Protein AF-A0A9E3BV46-F1 (afdb_monomer)

Mean predicted aligned error: 6.77 Å

Nearest PDB structures (foldseek):
  3mvu-assembly1_A  TM=4.919E-01  e=4.930E-02  Ruegeria sp. TM1040
  8fhc-assembly1_A  TM=5.794E-01  e=1.449E-01  gamma proteobacterium HdN1
  3bjd-assembly2_C-2  TM=6.317E-01  e=3.720E-01  Pseudomonas aeruginosa PAO1
  2a6b-assembly1_A-2  TM=5.067E-01  e=1.813E-01  Str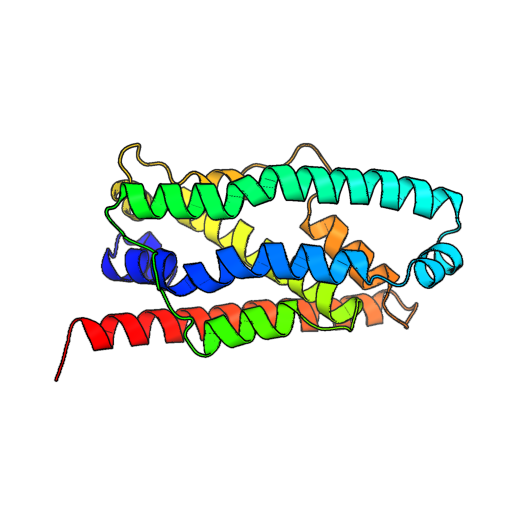eptococcus pneumoniae R6
  3rm5-assembly1_B  TM=4.151E-01  e=1.251E+00  Saccharomyces cerevisiae

pLDDT: mean 83.79, std 15.46, range [44.5, 98.44]

Solvent-accessible surface area (backbone atoms only — not comparable to full-atom values): 11212 Å² total; per-residue (Å²): 85,70,71,43,22,35,67,39,35,62,69,37,42,49,23,52,56,52,44,44,40,46,37,55,65,45,47,61,59,28,50,62,58,49,65,76,65,58,71,60,66,64,48,29,74,75,63,34,60,74,52,38,52,48,51,46,50,54,44,48,46,46,50,46,48,42,48,65,52,42,66,38,42,46,48,30,45,49,49,51,32,45,64,61,73,49,82,69,78,90,58,75,56,48,74,40,36,43,51,53,48,58,50,53,61,46,87,48,62,37,60,31,23,23,42,51,26,18,48,44,53,51,46,31,55,52,14,49,52,40,78,68,20,66,48,34,24,69,62,29,90,83,53,56,53,62,42,29,50,67,45,50,53,85,69,96,65,86,49,68,47,59,52,23,49,51,50,18,57,68,59,38,90,65,81,55,66,66,61,45,51,55,53,47,53,51,47,20,50,50,39,46,50,43,53,53,49,19,41,53,48,31,47,52,52,54,50,52,71,76,55,70,129

Secondary structure (DSSP, 8-state):
-HHHHHTT-HHHHHHHHHHTHHHHHHHHHHHHHHHTT--HHHHHHHH-HHHHHHHHHHHHHHHHHHHHHHHHHHHHHHHHHHHTT---TTPPPPHHHHHHHHHHT-S-HHHHHHHHHHHHHHHHHHHHHHTT-HHHHTTSTTS--HHHHHHHS--SSS-HHHHHHHHHHHH-S---HHHHHHHHHHHHHHHHHHHHHHHHHHHHHHHHHHS--

Foldseek 3Di:
DLVCLLQLNPLLLCLVLQQLLVLLVLLLVLCVVQVVVDDLVLLCVQPNDVVSCVLCVVVVVVVVVVVVVSVVQSVLSVVQQVQLPDDNPPRDHDPLSVVLSVQSNDNQQLLNLLSQLLVLVCLLVSLLSNLPRQSNLVSGPVSDRVSSVSSPDDDPDQDSNNSSLVSSQSRDPDPPPVVSVVVSVVSSVVSNVSVVVSSVRSSVVSVCVVDPD

Structure (mmCIF, N/CA/C/O backbone):
data_AF-A0A9E3BV46-F1
#
_entry.id   AF-A0A9E3BV46-F1
#
loop_
_atom_site.group_PDB
_atom_site.id
_atom_site.type_symbol
_atom_site.label_atom_id
_atom_site.label_alt_id
_atom_site.label_comp_id
_atom_site.label_asym_id
_atom_site.label_entity_id
_atom_site.label_seq_id
_atom_site.pdbx_PDB_ins_code
_atom_site.Cartn_x
_atom_site.Cartn_y
_atom_site.Cartn_z
_atom_site.occupancy
_atom_site.B_iso_or_equiv
_atom_site.auth_seq_id
_atom_site.auth_comp_id
_atom_site.auth_asym_id
_atom_site.auth_atom_id
_atom_site.pdbx_PDB_model_num
ATOM 1 N N . LEU A 1 1 ? -2.868 -9.342 11.797 1.00 94.50 1 LEU A N 1
ATOM 2 C CA . LEU A 1 1 ? -3.339 -7.943 11.761 1.00 94.50 1 LEU A CA 1
ATOM 3 C C . LEU A 1 1 ? -4.666 -7.822 11.017 1.00 94.50 1 LEU A C 1
ATOM 5 O O . LEU A 1 1 ? -5.682 -7.730 11.685 1.00 94.50 1 LEU A O 1
ATOM 9 N N . ILE A 1 2 ? -4.685 -7.944 9.684 1.00 96.69 2 ILE A N 1
ATOM 10 C CA . ILE A 1 2 ? -5.880 -7.695 8.848 1.00 96.69 2 ILE A CA 1
ATOM 11 C C . ILE A 1 2 ? -7.121 -8.490 9.282 1.00 96.69 2 ILE A C 1
ATOM 13 O O . ILE A 1 2 ? -8.196 -7.925 9.429 1.00 96.69 2 ILE A O 1
ATOM 17 N N . ARG A 1 3 ? -6.981 -9.786 9.594 1.00 97.00 3 ARG A N 1
ATOM 18 C CA . ARG A 1 3 ? -8.105 -10.597 10.107 1.00 97.00 3 ARG A CA 1
ATOM 19 C C . ARG A 1 3 ? -8.681 -10.094 11.436 1.00 97.00 3 ARG A C 1
ATOM 21 O O . ARG A 1 3 ? -9.875 -10.234 11.648 1.00 97.00 3 ARG A O 1
ATOM 28 N N . ALA A 1 4 ? -7.850 -9.531 12.312 1.00 96.88 4 ALA A N 1
ATOM 29 C CA . ALA A 1 4 ? -8.316 -8.940 13.566 1.00 96.88 4 ALA A CA 1
ATOM 30 C C . ALA A 1 4 ? -9.030 -7.605 13.302 1.00 96.88 4 ALA A C 1
ATOM 32 O O . ALA A 1 4 ? -10.097 -7.378 13.856 1.00 96.88 4 ALA A O 1
ATOM 33 N N . CYS A 1 5 ? -8.522 -6.792 12.364 1.00 98.12 5 CYS A N 1
ATOM 34 C CA . CYS A 1 5 ? -9.217 -5.582 11.909 1.00 98.12 5 CYS A CA 1
ATOM 35 C C . CYS A 1 5 ? -10.616 -5.925 11.376 1.00 98.12 5 CYS A C 1
ATOM 37 O O . CYS A 1 5 ? -11.597 -5.325 11.794 1.00 98.12 5 CYS A O 1
ATOM 39 N N . ALA A 1 6 ? -10.723 -6.956 10.529 1.00 98.06 6 ALA A N 1
ATOM 4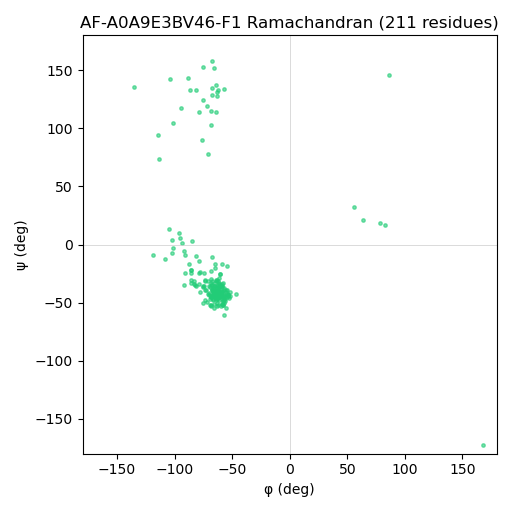0 C CA . ALA A 1 6 ? -11.999 -7.433 9.990 1.00 98.06 6 ALA A CA 1
ATOM 41 C C . ALA A 1 6 ? -12.987 -7.916 11.068 1.00 98.06 6 ALA A C 1
ATOM 43 O O . ALA A 1 6 ? -14.194 -7.891 10.845 1.00 98.06 6 ALA A O 1
ATOM 44 N N . ALA A 1 7 ? -12.487 -8.351 12.227 1.00 98.19 7 ALA A N 1
ATOM 45 C CA . ALA A 1 7 ? -13.301 -8.742 13.373 1.00 98.19 7 ALA A CA 1
ATOM 46 C C . ALA A 1 7 ? -13.702 -7.553 14.272 1.00 98.19 7 ALA A C 1
ATOM 48 O O . ALA A 1 7 ? -14.336 -7.777 15.299 1.00 98.19 7 ALA A O 1
ATOM 49 N N . GLY A 1 8 ? -13.340 -6.317 13.907 1.00 97.56 8 GLY A N 1
ATOM 50 C CA . GLY A 1 8 ? -13.626 -5.111 14.688 1.00 97.56 8 GLY A CA 1
ATOM 51 C C . GLY A 1 8 ? -12.701 -4.902 15.889 1.00 97.56 8 GLY A C 1
ATOM 52 O O . GLY A 1 8 ? -13.054 -4.167 16.800 1.00 97.56 8 GLY A O 1
ATOM 53 N N . ASP A 1 9 ? -11.532 -5.553 15.927 1.00 97.25 9 ASP A N 1
ATOM 54 C CA . ASP A 1 9 ? -10.543 -5.336 16.990 1.00 97.25 9 ASP A CA 1
ATOM 55 C C . ASP A 1 9 ? -9.947 -3.920 16.869 1.00 97.25 9 ASP A C 1
ATOM 57 O O . ASP A 1 9 ? -9.087 -3.673 16.018 1.00 97.25 9 ASP A O 1
ATOM 61 N N . GLU A 1 10 ? -10.400 -3.003 17.730 1.00 95.38 10 GLU A N 1
ATOM 62 C CA . GLU A 1 10 ? -9.961 -1.600 17.779 1.00 95.38 10 GLU A CA 1
ATOM 63 C C . GLU A 1 10 ? -8.436 -1.470 17.860 1.00 95.38 10 GLU A C 1
ATOM 65 O O . GLU A 1 10 ? -7.831 -0.664 17.152 1.00 95.38 10 GLU A O 1
ATOM 70 N N . LEU A 1 11 ? -7.779 -2.319 18.658 1.00 94.56 11 LEU A N 1
ATOM 71 C CA . LEU A 1 11 ? -6.327 -2.301 18.789 1.00 94.56 11 LEU A CA 1
ATOM 72 C C . LEU A 1 11 ? -5.656 -2.656 17.461 1.00 94.56 11 LEU A C 1
ATOM 74 O O . LEU A 1 11 ? -4.662 -2.041 17.073 1.00 94.56 11 LEU A O 1
ATOM 78 N N . ALA A 1 12 ? -6.177 -3.660 16.760 1.00 96.69 12 ALA A N 1
ATOM 79 C CA . ALA A 1 12 ? -5.664 -4.041 15.453 1.00 96.69 12 ALA A CA 1
ATOM 80 C C . ALA A 1 12 ? -5.897 -2.940 14.407 1.00 96.69 12 ALA A C 1
ATOM 82 O O . ALA A 1 12 ? -5.004 -2.688 13.599 1.00 96.69 12 ALA A O 1
ATOM 83 N N . ILE A 1 13 ? -7.047 -2.263 14.440 1.00 97.62 13 ILE A N 1
ATOM 84 C CA . ILE A 1 13 ? -7.364 -1.142 13.542 1.00 97.62 13 ILE A CA 1
ATOM 85 C C . ILE A 1 13 ? -6.410 0.027 13.801 1.00 97.62 13 ILE A C 1
ATOM 87 O O . ILE A 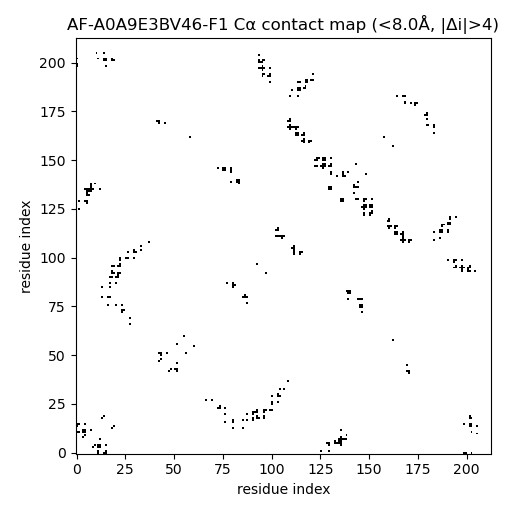1 13 ? -5.813 0.560 12.864 1.00 97.62 13 ILE A O 1
ATOM 91 N N . HIS A 1 14 ? -6.175 0.364 15.069 1.00 95.75 14 HIS A N 1
ATOM 92 C CA . HIS A 1 14 ? -5.199 1.377 15.460 1.00 95.75 14 HIS A CA 1
ATOM 93 C C . HIS A 1 14 ? -3.792 0.995 15.007 1.00 95.75 14 HIS A C 1
ATOM 95 O O . HIS A 1 14 ? -3.059 1.836 14.490 1.00 95.75 14 HIS A O 1
ATOM 101 N N . ALA A 1 15 ? -3.417 -0.277 15.158 1.00 95.81 15 ALA A N 1
ATOM 102 C CA . ALA A 1 15 ? -2.125 -0.771 14.709 1.00 95.81 15 ALA A CA 1
ATOM 103 C C . ALA A 1 15 ? -1.987 -0.624 13.191 1.00 95.81 15 ALA A C 1
ATOM 105 O O . ALA A 1 15 ? -0.974 -0.106 12.737 1.00 95.81 15 ALA A O 1
ATOM 106 N N . LEU A 1 16 ? -3.004 -1.004 12.415 1.00 97.50 16 LEU A N 1
ATOM 107 C CA . LEU A 1 16 ? -3.014 -0.828 10.965 1.00 97.50 16 LEU A CA 1
ATOM 108 C C . LEU A 1 16 ? -2.826 0.647 10.587 1.00 97.50 16 LEU A C 1
ATOM 110 O O . LEU A 1 16 ? -1.828 0.981 9.953 1.00 97.50 16 LEU A O 1
ATOM 114 N N . LEU A 1 17 ? -3.741 1.520 11.018 1.00 97.00 17 LEU A N 1
ATOM 115 C CA . LEU A 1 17 ? -3.775 2.916 10.578 1.00 97.00 17 LEU A CA 1
ATOM 116 C C . LEU A 1 17 ? -2.569 3.716 11.070 1.00 97.00 17 LEU A C 1
ATOM 118 O O . LEU A 1 17 ? -1.967 4.457 10.295 1.00 97.00 17 LEU A O 1
ATOM 122 N N . ARG A 1 18 ? -2.177 3.543 12.336 1.00 95.75 18 ARG A N 1
ATOM 123 C CA . ARG A 1 18 ? -1.023 4.244 12.905 1.00 95.75 18 ARG A CA 1
ATOM 124 C C . ARG A 1 18 ? 0.286 3.638 12.419 1.00 95.75 18 ARG A C 1
ATOM 126 O O . ARG A 1 18 ? 1.154 4.358 11.951 1.00 95.75 18 ARG A O 1
ATOM 133 N N . GLY A 1 19 ? 0.441 2.322 12.516 1.00 95.62 19 GLY A N 1
ATOM 134 C CA . GLY A 1 19 ? 1.720 1.659 12.272 1.00 95.62 19 GLY A CA 1
ATOM 135 C C . GLY A 1 19 ? 2.190 1.720 10.822 1.00 95.62 19 GLY A C 1
ATOM 136 O O . GLY A 1 19 ? 3.395 1.778 10.593 1.00 95.62 19 GLY A O 1
ATOM 137 N N . PHE A 1 20 ? 1.269 1.744 9.855 1.00 96.81 20 PHE A N 1
ATOM 138 C CA . PHE A 1 20 ? 1.612 1.874 8.434 1.00 96.81 20 PHE A CA 1
ATOM 139 C C . PHE A 1 20 ? 1.640 3.318 7.928 1.00 96.81 20 PHE A C 1
ATOM 141 O O . PHE A 1 20 ? 2.089 3.539 6.805 1.00 96.81 20 PHE A O 1
ATOM 148 N N . TRP A 1 21 ? 1.249 4.305 8.742 1.00 95.50 21 TRP A N 1
ATOM 149 C CA . TRP A 1 21 ? 1.269 5.712 8.337 1.00 95.50 21 TRP A CA 1
ATOM 150 C C . TRP A 1 21 ? 2.616 6.185 7.762 1.00 95.50 21 TRP A C 1
ATOM 152 O O . TRP A 1 21 ? 2.606 6.809 6.700 1.00 95.50 21 TRP A O 1
ATOM 162 N N . PRO A 1 22 ? 3.781 5.845 8.356 1.00 94.94 22 PRO A N 1
ATOM 163 C CA . PRO A 1 22 ? 5.068 6.251 7.791 1.00 94.94 22 PRO A CA 1
ATOM 164 C C . PRO A 1 22 ? 5.308 5.705 6.381 1.00 94.94 22 PRO A C 1
ATOM 166 O O . PRO A 1 22 ? 5.906 6.391 5.555 1.00 94.94 22 PRO A O 1
ATOM 169 N N . PHE A 1 23 ? 4.830 4.488 6.093 1.00 95.12 23 PHE A N 1
ATOM 170 C CA . PHE A 1 23 ? 4.913 3.919 4.751 1.00 95.12 23 PHE A CA 1
ATOM 171 C C . PHE A 1 23 ? 4.012 4.681 3.785 1.00 95.12 23 PHE A C 1
ATOM 173 O O . PHE A 1 23 ? 4.515 5.175 2.785 1.00 95.12 23 PHE A O 1
ATOM 180 N N . VAL A 1 24 ? 2.730 4.853 4.119 1.00 91.62 24 VAL A N 1
ATOM 181 C CA . VAL A 1 24 ? 1.760 5.566 3.267 1.00 91.62 24 VAL A CA 1
ATOM 182 C C . VAL A 1 24 ? 2.266 6.970 2.912 1.00 91.62 24 VAL A C 1
ATOM 184 O O . VAL A 1 24 ? 2.276 7.348 1.749 1.00 91.62 24 VAL A O 1
ATOM 187 N N . GLN A 1 25 ? 2.798 7.712 3.887 1.00 89.00 25 GLN A N 1
ATOM 188 C CA . GLN A 1 25 ? 3.336 9.058 3.660 1.00 89.00 25 GLN A CA 1
ATOM 189 C C . GLN A 1 25 ? 4.691 9.080 2.918 1.00 89.00 25 GLN A C 1
ATOM 191 O O . GLN A 1 25 ? 5.075 10.077 2.296 1.00 89.00 25 GLN A O 1
ATOM 196 N N . GLY A 1 26 ? 5.519 8.050 3.087 1.00 88.38 26 GLY A N 1
ATOM 197 C CA . GLY A 1 26 ? 6.851 7.985 2.480 1.00 88.38 26 GLY A CA 1
ATOM 198 C C . GLY A 1 26 ? 6.840 7.434 1.054 1.00 88.38 26 GLY A C 1
ATOM 199 O O . GLY A 1 26 ? 7.666 7.843 0.242 1.00 88.38 26 GLY A O 1
ATOM 200 N N . PHE A 1 27 ? 5.894 6.549 0.745 1.00 85.88 27 PHE A N 1
ATOM 201 C CA . PHE A 1 27 ? 5.836 5.800 -0.505 1.00 85.88 27 PHE A CA 1
ATOM 202 C C . PHE A 1 27 ? 5.620 6.696 -1.731 1.00 85.88 27 PHE A C 1
ATOM 204 O O . PHE A 1 27 ? 6.385 6.599 -2.685 1.00 85.88 27 PHE A O 1
ATOM 211 N N . GLU A 1 28 ? 4.695 7.656 -1.660 1.00 77.94 28 GLU A N 1
ATOM 212 C CA . GLU A 1 28 ? 4.443 8.638 -2.733 1.00 77.94 28 GLU A CA 1
ATOM 213 C C . GLU A 1 28 ? 5.713 9.424 -3.092 1.00 77.94 28 GLU A C 1
ATOM 215 O O . GLU A 1 28 ? 6.097 9.574 -4.254 1.00 77.94 28 GLU A O 1
ATOM 220 N N . ARG A 1 29 ? 6.447 9.872 -2.065 1.00 81.06 29 ARG A N 1
ATOM 221 C CA . ARG A 1 29 ? 7.715 10.591 -2.250 1.00 81.06 29 ARG A CA 1
ATOM 222 C C . ARG A 1 29 ? 8.776 9.705 -2.899 1.00 81.06 29 ARG A C 1
ATOM 224 O O . ARG A 1 29 ? 9.569 10.202 -3.701 1.00 81.06 29 ARG A O 1
ATOM 231 N N . ALA A 1 30 ? 8.804 8.418 -2.557 1.00 82.38 30 ALA A N 1
ATOM 232 C CA . ALA A 1 30 ? 9.715 7.459 -3.167 1.00 82.38 30 ALA A CA 1
ATOM 233 C C . ALA A 1 30 ? 9.387 7.250 -4.656 1.00 82.38 30 ALA A C 1
ATOM 235 O O . ALA A 1 30 ? 10.299 7.347 -5.483 1.00 82.38 30 ALA A O 1
ATOM 236 N N . ILE A 1 31 ? 8.105 7.084 -5.011 1.00 78.44 31 ILE A N 1
ATOM 237 C CA . ILE A 1 31 ? 7.643 6.977 -6.406 1.00 78.44 31 ILE A CA 1
ATOM 238 C C . ILE A 1 31 ? 8.101 8.193 -7.213 1.00 78.44 31 ILE A C 1
ATOM 240 O O . ILE A 1 31 ? 8.824 8.055 -8.206 1.00 78.44 31 ILE A O 1
ATOM 244 N N . ASP A 1 32 ? 7.773 9.393 -6.735 1.00 74.81 32 ASP A N 1
ATOM 245 C CA . ASP A 1 32 ? 8.114 10.660 -7.386 1.00 74.81 32 ASP A CA 1
ATOM 246 C C . ASP A 1 32 ? 9.616 10.804 -7.662 1.00 74.81 32 ASP A C 1
ATOM 248 O O . ASP A 1 32 ? 10.048 11.354 -8.686 1.00 74.81 32 ASP A O 1
ATOM 252 N N . MET A 1 33 ? 10.440 10.343 -6.723 1.00 79.81 33 MET A N 1
ATOM 253 C CA . MET A 1 33 ? 11.891 10.417 -6.827 1.00 79.81 33 MET A CA 1
ATOM 254 C C . MET A 1 33 ? 12.465 9.386 -7.796 1.00 79.81 33 MET A C 1
ATOM 256 O O . MET A 1 33 ? 13.437 9.704 -8.490 1.00 79.81 33 MET A O 1
ATOM 260 N N . GLN A 1 34 ? 11.899 8.180 -7.856 1.00 80.19 34 GLN A N 1
ATOM 261 C CA . GLN A 1 34 ? 12.382 7.115 -8.738 1.00 80.19 34 GLN A CA 1
ATOM 262 C C . GLN A 1 34 ? 11.935 7.316 -10.183 1.00 80.19 34 GLN A C 1
ATOM 264 O O . GLN A 1 34 ? 12.759 7.198 -11.093 1.00 80.19 34 GLN A O 1
ATOM 269 N N . VAL A 1 35 ? 10.690 7.746 -10.414 1.00 72.38 35 VAL A N 1
ATOM 270 C CA . VAL A 1 35 ? 10.168 8.040 -11.760 1.00 72.38 35 VAL A CA 1
ATOM 271 C C . VAL A 1 35 ? 11.048 9.057 -12.496 1.00 72.38 35 VAL A C 1
ATOM 273 O O . VAL A 1 35 ? 11.352 8.892 -13.680 1.00 72.38 35 VAL A O 1
ATOM 276 N N . LYS A 1 36 ? 11.552 10.079 -11.790 1.00 72.56 36 LYS A N 1
ATOM 277 C CA . LYS A 1 36 ? 12.463 11.097 -12.355 1.00 72.56 36 LYS A CA 1
ATOM 278 C C . LYS A 1 36 ? 13.819 10.537 -12.805 1.00 72.56 36 LYS A C 1
ATOM 280 O O . LYS A 1 36 ? 14.503 11.190 -13.592 1.00 72.56 36 LYS A O 1
ATOM 285 N N . LYS A 1 37 ? 14.224 9.364 -12.310 1.00 78.44 37 LYS A N 1
ATOM 286 C CA . LYS A 1 37 ? 15.530 8.735 -12.570 1.00 78.44 37 LYS A CA 1
ATOM 287 C C . LYS A 1 37 ? 15.465 7.611 -13.611 1.00 78.44 37 LYS A C 1
ATOM 289 O O . LYS A 1 37 ? 16.506 7.056 -13.962 1.00 78.44 37 LYS A O 1
ATOM 294 N N . LEU A 1 38 ? 14.276 7.276 -14.119 1.00 75.50 38 LEU A N 1
ATOM 295 C CA . LEU A 1 38 ? 14.084 6.130 -15.006 1.00 75.50 38 LEU A CA 1
ATOM 296 C C . LEU A 1 38 ? 14.874 6.255 -16.325 1.00 75.50 38 LEU A C 1
ATOM 298 O O . LEU A 1 38 ? 14.798 7.282 -17.011 1.00 75.50 38 LEU A O 1
ATOM 302 N N . PRO A 1 39 ? 15.599 5.200 -16.754 1.00 75.88 39 PRO A N 1
ATOM 303 C CA . PRO A 1 39 ? 16.377 5.241 -17.986 1.00 75.88 39 PRO A CA 1
ATOM 304 C C . PRO A 1 39 ? 15.468 5.105 -19.219 1.00 75.88 39 PRO A C 1
ATOM 306 O O . PRO A 1 39 ? 15.230 4.011 -19.736 1.00 75.88 39 PRO A O 1
ATOM 309 N N . LEU A 1 40 ? 14.986 6.245 -19.728 1.00 71.12 40 LEU A N 1
ATOM 310 C CA . LEU A 1 40 ? 14.090 6.341 -20.893 1.00 71.12 40 LEU A CA 1
ATOM 311 C C . LEU A 1 40 ? 14.670 5.708 -22.167 1.00 71.12 40 LEU A C 1
ATOM 313 O O . LEU A 1 40 ? 13.937 5.151 -22.983 1.00 71.12 40 LEU A O 1
ATOM 317 N N . ARG A 1 41 ? 15.997 5.762 -22.349 1.00 69.19 41 ARG A N 1
ATOM 318 C CA . ARG A 1 41 ? 16.674 5.233 -23.545 1.00 69.19 41 ARG A CA 1
ATOM 319 C C . ARG A 1 41 ? 16.435 3.732 -23.735 1.00 69.19 41 ARG A C 1
ATOM 321 O O . ARG A 1 41 ? 16.217 3.305 -24.865 1.00 69.19 41 ARG A O 1
ATOM 328 N N . THR A 1 42 ? 16.440 2.955 -22.651 1.00 67.19 42 THR A N 1
ATOM 329 C CA . THR A 1 42 ? 16.208 1.501 -22.678 1.00 67.19 42 THR A CA 1
ATOM 330 C C . THR A 1 42 ? 14.826 1.178 -23.232 1.00 67.19 42 THR A C 1
ATOM 332 O O . THR A 1 42 ? 14.679 0.320 -24.101 1.00 67.19 42 THR A O 1
ATOM 335 N N . LEU A 1 43 ? 13.821 1.937 -22.803 1.00 65.81 43 LEU A N 1
ATOM 336 C CA . LEU A 1 43 ? 12.458 1.783 -23.285 1.00 65.81 43 LEU A CA 1
ATOM 337 C C . LEU A 1 43 ? 12.336 2.200 -24.753 1.00 65.81 43 LEU A C 1
ATOM 339 O O . LEU A 1 43 ? 11.765 1.459 -25.553 1.00 65.81 43 LEU A O 1
ATOM 343 N N . ILE A 1 44 ? 12.929 3.339 -25.142 1.00 64.69 44 ILE A N 1
ATOM 344 C CA . ILE A 1 44 ? 12.921 3.814 -26.540 1.00 64.69 44 ILE A CA 1
ATOM 345 C C . ILE A 1 44 ? 13.531 2.766 -27.476 1.00 64.69 44 ILE A C 1
ATOM 347 O O . ILE A 1 44 ? 12.979 2.511 -28.545 1.00 64.69 44 ILE A O 1
ATOM 351 N N . MET A 1 45 ? 14.643 2.143 -27.079 1.00 62.38 45 MET A N 1
ATOM 352 C CA . MET A 1 45 ? 15.309 1.115 -27.882 1.00 62.38 45 MET A CA 1
ATOM 353 C C . MET A 1 45 ? 14.479 -0.165 -28.017 1.00 62.38 45 MET A C 1
ATOM 355 O O . MET A 1 45 ? 14.524 -0.800 -29.067 1.00 62.38 45 MET A O 1
ATOM 359 N N . ARG A 1 46 ? 13.719 -0.545 -26.984 1.00 62.47 46 ARG A N 1
ATOM 360 C CA . ARG A 1 46 ? 12.970 -1.809 -26.956 1.00 62.47 46 ARG A CA 1
ATOM 361 C C . ARG A 1 46 ? 11.595 -1.719 -27.619 1.00 62.47 46 ARG A C 1
ATOM 363 O O . ARG A 1 46 ? 11.158 -2.687 -28.232 1.00 62.47 46 ARG A O 1
ATOM 370 N N . PHE A 1 47 ? 10.927 -0.570 -27.531 1.00 59.31 47 PHE A N 1
ATOM 371 C CA . PHE A 1 47 ? 9.547 -0.405 -28.012 1.00 59.31 47 PHE A CA 1
ATOM 372 C C . PHE A 1 47 ? 9.389 0.636 -29.127 1.00 59.31 47 PHE A C 1
ATOM 374 O O . PHE A 1 47 ? 8.323 0.714 -29.739 1.00 59.31 47 PHE A O 1
ATOM 381 N N . GLY A 1 48 ? 10.436 1.412 -29.422 1.00 54.75 48 GLY A N 1
ATOM 382 C CA . GLY A 1 48 ? 10.416 2.496 -30.401 1.00 54.75 48 GLY A CA 1
ATOM 383 C C . GLY A 1 48 ? 9.936 3.828 -29.813 1.00 54.75 48 GLY A C 1
ATOM 384 O O . GLY A 1 48 ? 9.060 3.884 -28.949 1.00 54.75 48 GLY A O 1
ATOM 385 N N . GLN A 1 49 ? 10.498 4.933 -30.313 1.00 58.09 49 GLN A N 1
ATOM 386 C CA . GLN A 1 49 ? 10.305 6.280 -29.760 1.00 58.09 49 GLN A CA 1
ATOM 387 C C . GLN A 1 49 ? 8.837 6.737 -29.732 1.00 58.09 49 GLN A C 1
ATOM 389 O O . GLN A 1 49 ? 8.409 7.322 -28.746 1.00 58.09 49 GLN A O 1
ATOM 394 N N . GLU A 1 50 ? 8.048 6.441 -30.766 1.00 59.06 50 GLU A N 1
ATOM 395 C CA . GLU A 1 50 ? 6.637 6.861 -30.854 1.00 59.06 50 GLU A CA 1
ATOM 396 C C . GLU A 1 50 ? 5.685 6.015 -29.998 1.00 59.06 50 GLU A C 1
ATOM 398 O O . GLU A 1 50 ? 4.605 6.469 -29.616 1.00 59.06 50 GLU A O 1
ATOM 403 N N . ARG A 1 51 ? 6.077 4.779 -29.675 1.00 57.47 51 ARG A N 1
ATOM 404 C CA . ARG A 1 51 ? 5.324 3.916 -28.760 1.00 57.47 51 ARG A CA 1
ATOM 405 C C . ARG A 1 51 ? 5.632 4.274 -27.313 1.00 57.47 51 ARG A C 1
ATOM 407 O O . ARG A 1 51 ? 4.727 4.281 -26.501 1.00 57.47 51 ARG A O 1
ATOM 414 N N . ILE A 1 52 ? 6.875 4.660 -27.031 1.00 59.59 52 ILE A N 1
ATOM 415 C CA . ILE A 1 52 ? 7.315 5.159 -25.726 1.00 59.59 52 ILE A CA 1
ATOM 416 C C . ILE A 1 52 ? 6.849 6.579 -25.452 1.00 59.59 52 ILE A C 1
ATOM 418 O O . ILE A 1 52 ? 6.494 6.866 -24.324 1.00 59.59 52 ILE A O 1
ATOM 422 N N . LYS A 1 53 ? 6.773 7.467 -26.446 1.00 58.28 53 LYS A N 1
ATOM 423 C CA . LYS A 1 53 ? 6.136 8.778 -26.260 1.00 58.28 53 LYS A CA 1
ATOM 424 C C . LYS A 1 53 ? 4.657 8.651 -25.931 1.00 58.28 53 LYS A C 1
ATOM 426 O O . LYS A 1 53 ? 4.205 9.400 -25.088 1.00 58.28 53 LYS A O 1
ATOM 431 N N . ARG A 1 54 ? 3.928 7.727 -26.568 1.00 59.00 54 ARG A N 1
ATOM 432 C CA . ARG A 1 54 ? 2.536 7.431 -26.199 1.00 59.00 54 ARG A CA 1
ATOM 433 C C . ARG A 1 54 ? 2.463 6.764 -24.839 1.00 59.00 54 ARG A C 1
ATOM 435 O O . ARG A 1 54 ? 1.865 7.332 -23.955 1.00 59.00 54 ARG A O 1
ATOM 442 N N . PHE A 1 55 ? 3.215 5.690 -24.619 1.00 55.62 55 PHE A N 1
ATOM 443 C CA . PHE A 1 55 ? 3.262 5.007 -23.331 1.00 55.62 55 PHE A CA 1
ATOM 444 C C . PHE A 1 55 ? 3.682 5.922 -22.180 1.00 55.62 55 PHE A C 1
ATOM 446 O O . PHE A 1 55 ? 3.104 5.795 -21.131 1.00 55.62 55 PHE A O 1
ATOM 453 N N . PHE A 1 56 ? 4.631 6.850 -22.333 1.00 56.69 56 PHE A N 1
ATOM 454 C CA . PHE A 1 56 ? 4.964 7.836 -21.295 1.00 56.69 56 PHE A CA 1
ATOM 455 C C . PHE A 1 56 ? 4.090 9.073 -21.324 1.00 56.69 56 PHE A C 1
ATOM 457 O O . PHE A 1 56 ? 4.061 9.754 -20.319 1.00 56.69 56 PHE A O 1
ATOM 464 N N . ALA A 1 57 ? 3.427 9.434 -22.418 1.00 54.12 57 ALA A N 1
ATOM 465 C CA . ALA A 1 57 ? 2.387 10.454 -22.343 1.00 54.12 57 ALA A CA 1
ATOM 466 C C . ALA A 1 57 ? 1.235 9.891 -21.514 1.00 54.12 57 ALA A C 1
ATOM 468 O O . ALA A 1 57 ? 0.861 10.512 -20.536 1.00 54.12 57 ALA A O 1
ATOM 469 N N . ASP A 1 58 ? 0.807 8.671 -21.820 1.00 50.72 58 ASP A N 1
ATOM 470 C CA . ASP A 1 58 ? -0.235 7.921 -21.134 1.00 50.72 58 ASP A CA 1
ATOM 471 C C . ASP A 1 58 ? 0.207 7.483 -19.736 1.00 50.72 58 ASP A C 1
ATOM 473 O O . ASP A 1 58 ? -0.596 7.551 -18.833 1.00 50.72 58 ASP A O 1
ATOM 477 N N . ALA A 1 59 ? 1.472 7.112 -19.509 1.00 48.91 59 ALA A N 1
ATOM 478 C CA . ALA A 1 59 ? 1.998 6.736 -18.193 1.00 48.91 59 ALA A CA 1
ATOM 479 C C . ALA A 1 59 ? 2.456 7.941 -17.384 1.00 48.91 59 ALA A C 1
ATOM 481 O O . ALA A 1 59 ? 2.530 7.834 -16.183 1.00 48.91 59 ALA A O 1
ATOM 482 N N . ARG A 1 60 ? 2.782 9.094 -17.975 1.00 51.31 60 ARG A N 1
ATOM 483 C CA . ARG A 1 60 ? 3.007 10.337 -17.216 1.00 51.31 60 ARG A CA 1
ATOM 484 C C . ARG A 1 60 ? 1.689 11.028 -16.915 1.00 51.31 60 ARG A C 1
ATOM 486 O O . ARG A 1 60 ? 1.622 11.698 -15.898 1.00 51.31 60 ARG A O 1
ATOM 493 N N . LEU A 1 61 ? 0.691 10.895 -17.789 1.00 48.81 61 LEU A N 1
ATOM 494 C CA . LEU A 1 61 ? -0.694 11.230 -17.482 1.00 48.81 61 LEU A CA 1
ATOM 495 C C . LEU A 1 61 ? -1.200 10.265 -16.421 1.00 48.81 61 LEU A C 1
ATOM 497 O O . LEU A 1 61 ? -1.514 10.758 -15.367 1.00 48.81 61 LEU A O 1
ATOM 501 N N . ALA A 1 62 ? -1.069 8.947 -16.576 1.00 46.72 62 ALA A N 1
ATOM 502 C CA . ALA A 1 62 ? -1.419 7.982 -15.535 1.00 46.72 62 ALA A CA 1
ATOM 503 C C . ALA A 1 62 ? -0.584 8.154 -14.263 1.00 46.72 62 ALA A C 1
ATOM 505 O O . ALA A 1 62 ? -1.144 8.037 -13.203 1.00 46.72 62 ALA A O 1
ATOM 506 N N . LEU A 1 63 ? 0.705 8.514 -14.310 1.00 48.00 63 LEU A N 1
ATOM 507 C CA . LEU A 1 63 ? 1.496 8.833 -13.107 1.00 48.00 63 LEU A CA 1
ATOM 508 C C . LEU A 1 63 ? 1.134 10.206 -12.520 1.00 48.00 63 LEU A C 1
ATOM 510 O O . LEU A 1 63 ? 1.385 10.459 -11.351 1.00 48.00 63 LEU A O 1
ATOM 514 N N . SER A 1 64 ? 0.594 11.127 -13.322 1.00 46.69 64 SER A N 1
ATOM 515 C CA . SER A 1 64 ? 0.072 12.413 -12.847 1.00 46.69 64 SER A CA 1
ATOM 516 C C . SER A 1 64 ? -1.345 12.267 -12.302 1.00 46.69 64 SER A C 1
ATOM 518 O O . SER A 1 64 ? -1.664 12.955 -11.347 1.00 46.69 64 SER A O 1
ATOM 520 N N . ASP A 1 65 ? -2.152 11.389 -12.885 1.00 50.81 65 ASP A N 1
ATOM 521 C CA . ASP A 1 65 ? -3.479 10.987 -12.443 1.00 50.81 65 ASP A CA 1
ATOM 522 C C . ASP A 1 65 ? -3.312 10.150 -11.174 1.00 50.81 65 ASP A C 1
ATOM 524 O O . ASP A 1 65 ? -3.943 10.475 -10.188 1.00 50.81 65 ASP A O 1
ATOM 528 N N . MET A 1 66 ? -2.337 9.232 -11.120 1.00 47.94 66 MET A N 1
ATOM 529 C CA . MET A 1 66 ? -1.845 8.584 -9.900 1.00 47.94 66 MET A CA 1
ATOM 530 C C . MET A 1 66 ? -1.379 9.628 -8.911 1.00 47.94 66 MET A C 1
ATOM 532 O O . MET A 1 66 ? -1.824 9.580 -7.797 1.00 47.94 66 MET A O 1
ATOM 536 N N . ARG A 1 67 ? -0.561 10.628 -9.257 1.00 48.28 67 ARG A N 1
ATOM 537 C CA . ARG A 1 67 ? -0.169 11.671 -8.288 1.00 48.28 67 ARG A CA 1
ATOM 538 C C . ARG A 1 67 ? -1.374 12.466 -7.760 1.00 48.28 67 ARG A C 1
ATOM 540 O O . ARG A 1 67 ? -1.395 12.838 -6.588 1.00 48.28 67 ARG A O 1
ATOM 547 N N . ASP A 1 68 ? -2.355 12.750 -8.609 1.00 46.97 68 ASP A N 1
ATOM 548 C CA . ASP A 1 68 ? -3.558 13.499 -8.245 1.00 46.97 68 ASP A CA 1
ATOM 549 C C . ASP A 1 68 ? -4.584 12.594 -7.489 1.00 46.97 68 ASP A C 1
ATOM 551 O O . ASP A 1 68 ? -5.322 13.095 -6.639 1.00 46.97 68 ASP A O 1
ATOM 555 N N . GLU A 1 69 ? -4.552 11.265 -7.683 1.00 51.84 69 GLU A N 1
ATOM 556 C CA . GLU A 1 69 ? -5.258 10.202 -6.933 1.00 51.84 69 GLU A CA 1
ATOM 557 C C . GLU A 1 69 ? -4.486 9.727 -5.676 1.00 51.84 69 GLU A C 1
ATOM 559 O O . GLU A 1 69 ? -5.085 9.295 -4.701 1.00 51.84 69 GLU A O 1
ATOM 564 N N . GLU A 1 70 ? -3.167 9.871 -5.610 1.00 45.94 70 GLU A N 1
ATOM 565 C CA . GLU A 1 70 ? -2.268 9.429 -4.531 1.00 45.94 70 GLU A CA 1
ATOM 566 C C . GLU A 1 70 ? -2.073 10.547 -3.514 1.00 45.94 70 GLU A C 1
ATOM 568 O O . GLU A 1 70 ? -2.138 10.289 -2.321 1.00 45.94 70 GLU A O 1
ATOM 573 N N . GLY A 1 71 ? -2.051 11.818 -3.941 1.00 50.78 71 GLY A N 1
ATOM 574 C CA . GLY A 1 71 ? -2.351 12.934 -3.037 1.00 50.78 71 GLY A CA 1
ATOM 575 C C . GLY A 1 71 ? -3.709 12.758 -2.333 1.00 50.78 71 GLY A C 1
ATOM 576 O O . GLY A 1 71 ? -3.944 13.354 -1.278 1.00 50.78 71 GLY A O 1
ATOM 577 N N . SER A 1 72 ? -4.576 11.888 -2.874 1.00 66.62 72 SER A N 1
ATOM 578 C CA . SER A 1 72 ? -5.764 11.369 -2.204 1.00 66.62 72 SER A CA 1
ATOM 579 C C . SER A 1 72 ? -5.472 10.178 -1.277 1.00 66.62 72 SER A C 1
ATOM 581 O O . SER A 1 72 ? -6.073 10.115 -0.219 1.00 66.62 72 SER A O 1
ATOM 583 N N . HIS A 1 73 ? -4.535 9.267 -1.542 1.00 81.88 73 HIS A N 1
ATOM 584 C CA . HIS A 1 73 ? -4.300 8.080 -0.708 1.00 81.88 73 HIS A CA 1
ATOM 585 C C . HIS A 1 73 ? -3.781 8.401 0.697 1.00 81.88 73 HIS A C 1
ATOM 587 O O . HIS A 1 73 ? -4.425 8.007 1.676 1.00 81.88 73 HIS A O 1
ATOM 593 N N . ALA A 1 74 ? -2.685 9.150 0.855 1.00 88.25 74 ALA A N 1
ATOM 594 C CA . ALA A 1 74 ? -2.264 9.559 2.197 1.00 88.25 74 ALA A CA 1
ATOM 595 C C . ALA A 1 74 ? -3.326 10.422 2.901 1.00 88.25 74 ALA A C 1
ATOM 597 O O . ALA A 1 74 ? -3.550 10.275 4.106 1.00 88.25 74 ALA A O 1
ATOM 598 N N . ALA A 1 75 ? -4.032 11.278 2.157 1.00 89.44 75 ALA A N 1
ATOM 599 C CA . ALA A 1 75 ? -5.101 12.111 2.701 1.00 89.44 75 ALA A CA 1
ATOM 600 C C . ALA A 1 75 ? -6.318 11.290 3.170 1.00 89.44 75 ALA A C 1
ATOM 602 O O . ALA A 1 75 ? -6.808 11.515 4.273 1.00 89.44 75 ALA A O 1
ATOM 603 N N . LEU A 1 76 ? -6.770 10.307 2.390 1.00 91.88 76 LEU A N 1
ATOM 604 C CA . LEU A 1 76 ? -7.881 9.404 2.703 1.00 91.88 76 LEU A CA 1
ATOM 605 C C . LEU A 1 76 ? -7.522 8.455 3.852 1.00 91.88 76 LEU A C 1
ATOM 607 O O . LEU A 1 76 ? -8.376 8.127 4.679 1.00 91.88 76 LEU A O 1
ATOM 611 N N . TRP A 1 77 ? -6.259 8.027 3.937 1.00 95.06 77 TRP A N 1
ATOM 612 C CA . TRP A 1 77 ? -5.765 7.256 5.078 1.00 95.06 77 TRP A CA 1
ATOM 613 C C . TRP A 1 77 ? -5.811 8.088 6.362 1.00 95.06 77 TRP A C 1
ATOM 615 O O . TRP A 1 77 ? -6.328 7.630 7.384 1.00 95.06 77 TRP A O 1
ATOM 625 N N . LEU A 1 78 ? -5.313 9.329 6.301 1.00 94.56 78 LEU A N 1
ATOM 626 C CA . LEU A 1 78 ? -5.360 10.276 7.412 1.00 94.56 78 LEU A CA 1
ATOM 627 C C . LEU A 1 78 ? -6.803 10.630 7.794 1.00 94.56 78 LEU A C 1
ATOM 629 O O . LEU A 1 78 ? -7.119 10.680 8.982 1.00 94.56 78 LEU A O 1
ATOM 633 N N . GLU A 1 79 ? -7.696 10.820 6.822 1.00 94.38 79 GLU A N 1
ATOM 634 C CA . GLU A 1 79 ? -9.128 11.026 7.059 1.00 94.38 79 GLU A CA 1
ATOM 635 C C . GLU A 1 79 ? -9.711 9.842 7.841 1.00 94.38 79 GLU A C 1
ATOM 637 O O . GLU A 1 79 ? -10.320 10.038 8.889 1.00 94.38 79 GLU A O 1
ATOM 642 N N . GLY A 1 80 ? -9.458 8.607 7.397 1.00 95.31 80 GLY A N 1
ATOM 643 C CA . GLY A 1 80 ? -9.918 7.405 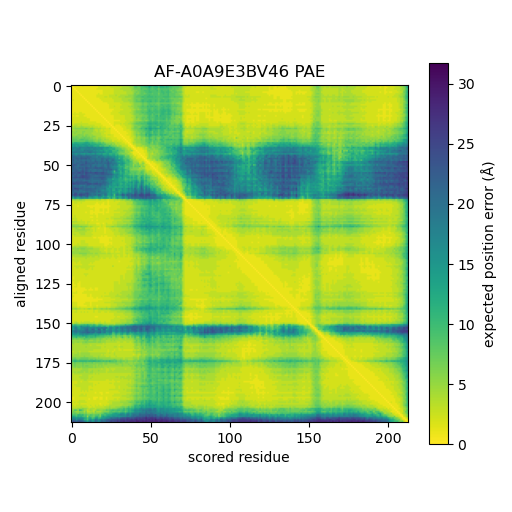8.094 1.00 95.31 80 GLY A CA 1
ATOM 644 C C . GLY A 1 80 ? -9.384 7.297 9.526 1.00 95.31 80 GLY A C 1
ATOM 645 O O . G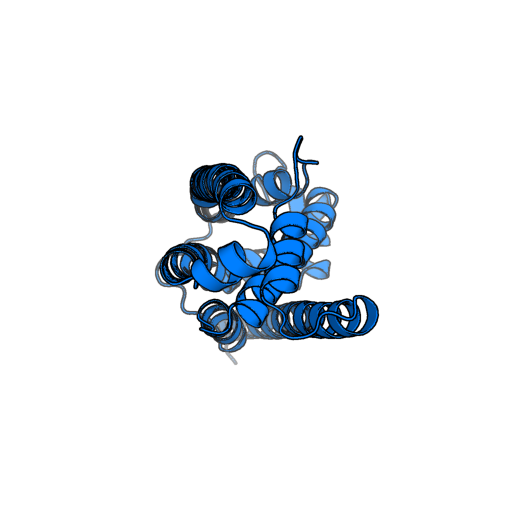LY A 1 80 ? -10.131 6.950 10.436 1.00 95.31 80 GLY A O 1
ATOM 646 N N . ALA A 1 81 ? -8.111 7.628 9.745 1.00 96.69 81 ALA A N 1
ATOM 647 C CA . ALA A 1 81 ? -7.499 7.604 11.072 1.00 96.69 81 ALA A CA 1
ATOM 648 C C . ALA A 1 81 ? -8.057 8.690 12.005 1.00 96.69 81 ALA A C 1
ATOM 650 O O . ALA A 1 81 ? -8.403 8.410 13.153 1.00 96.69 81 ALA A O 1
ATOM 651 N N . THR A 1 82 ? -8.188 9.920 11.512 1.00 96.31 82 THR A N 1
ATOM 652 C CA . THR A 1 82 ? -8.715 11.045 12.298 1.00 96.31 82 THR A CA 1
ATOM 653 C C . THR A 1 82 ? -10.203 10.880 12.606 1.00 96.31 82 THR A C 1
ATOM 655 O O . THR A 1 82 ? -10.629 11.222 13.709 1.00 96.31 82 THR A O 1
ATOM 658 N N . ALA A 1 83 ? -10.978 10.273 11.700 1.00 95.31 83 ALA A N 1
ATOM 659 C CA . ALA A 1 83 ? -12.390 9.954 11.909 1.00 95.31 83 ALA A CA 1
ATOM 660 C C . ALA A 1 83 ? -12.635 9.007 13.096 1.00 95.31 83 ALA A C 1
ATOM 662 O O . ALA A 1 83 ? -13.712 9.048 13.688 1.00 95.31 83 ALA A O 1
ATOM 663 N N . ILE A 1 84 ? -11.639 8.194 13.466 1.00 95.75 84 ILE A N 1
ATOM 664 C CA . ILE A 1 84 ? -11.690 7.304 14.636 1.00 95.75 84 ILE A CA 1
ATOM 665 C C . ILE A 1 84 ? -10.857 7.825 15.823 1.00 95.75 84 ILE A C 1
ATOM 667 O O . ILE A 1 84 ? -10.600 7.101 16.781 1.00 95.75 84 ILE A O 1
ATOM 671 N N . GLY A 1 85 ? -10.429 9.092 15.777 1.00 95.56 85 GLY A N 1
ATOM 672 C CA . GLY A 1 85 ? -9.740 9.767 16.880 1.00 95.56 85 GLY A CA 1
ATOM 673 C C . GLY A 1 85 ? -8.233 9.507 16.983 1.00 95.56 85 GLY A C 1
ATOM 674 O O . GLY A 1 85 ? -7.648 9.780 18.032 1.00 95.56 85 GLY A O 1
ATOM 675 N N . LEU A 1 86 ? -7.580 8.997 15.933 1.00 95.38 86 LEU A N 1
ATOM 676 C CA . LEU A 1 86 ? -6.128 8.796 15.929 1.00 95.38 86 LEU A CA 1
ATOM 677 C C . LEU A 1 86 ? -5.371 10.050 15.483 1.00 95.38 86 LEU A C 1
ATOM 679 O O . LEU A 1 86 ? -5.648 10.619 14.430 1.00 95.38 86 LEU A O 1
ATOM 68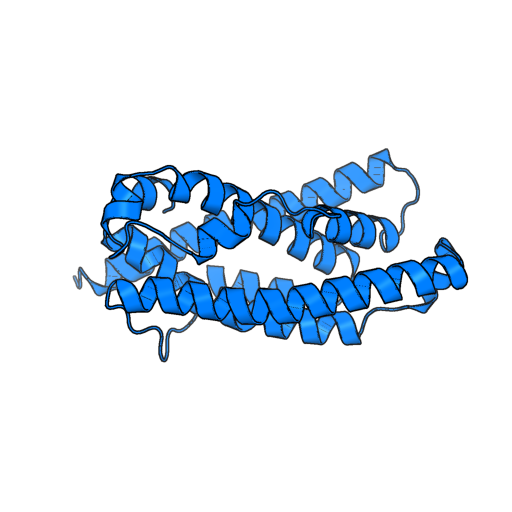3 N N . ASP A 1 87 ? -4.338 10.408 16.247 1.00 93.56 87 ASP A N 1
ATOM 684 C CA . ASP A 1 87 ? -3.317 11.376 15.839 1.00 93.56 87 ASP A CA 1
ATOM 685 C C . ASP A 1 87 ? -2.114 10.648 15.229 1.00 93.56 87 ASP A C 1
ATOM 687 O O . ASP A 1 87 ? -1.451 9.851 15.899 1.00 93.56 87 ASP A O 1
ATOM 691 N N . LEU A 1 88 ? -1.836 10.910 13.954 1.00 93.31 88 LEU A N 1
ATOM 692 C CA . LEU A 1 88 ? -0.738 10.294 13.210 1.00 93.31 88 LEU A CA 1
ATOM 693 C C . LEU A 1 88 ? 0.555 11.131 13.219 1.00 93.31 88 LEU A C 1
ATOM 695 O O . LEU A 1 88 ? 1.553 10.729 12.615 1.00 93.31 88 LEU A O 1
ATOM 699 N N . ALA A 1 89 ? 0.572 12.282 13.894 1.00 90.62 89 ALA A N 1
ATOM 700 C CA . ALA A 1 89 ? 1.760 13.119 13.985 1.00 90.62 89 ALA A CA 1
ATOM 701 C C . ALA A 1 89 ? 2.904 12.409 14.732 1.00 90.62 89 ALA A C 1
ATOM 703 O O . ALA A 1 89 ? 2.705 11.768 15.766 1.00 90.62 89 ALA A O 1
ATOM 704 N N . GLY A 1 90 ? 4.126 12.532 14.201 1.00 87.62 90 GLY A N 1
ATOM 705 C CA . GLY A 1 90 ? 5.342 12.010 14.837 1.00 87.62 90 GLY A CA 1
ATOM 706 C C . GLY A 1 90 ? 5.389 10.485 14.988 1.00 87.62 90 GLY A C 1
ATOM 707 O O . GLY A 1 90 ? 6.105 9.979 15.850 1.00 87.62 90 GLY A O 1
ATOM 708 N N . VAL A 1 91 ? 4.603 9.738 14.206 1.00 90.81 91 VAL A N 1
ATOM 709 C CA . VAL A 1 91 ? 4.699 8.276 14.192 1.00 90.81 91 VAL A CA 1
ATOM 710 C C . VAL A 1 91 ? 5.983 7.862 13.483 1.00 90.81 91 VAL A C 1
ATOM 712 O O . VAL A 1 91 ? 6.157 8.130 12.299 1.00 90.81 91 VAL A O 1
ATOM 715 N N . GLU A 1 92 ? 6.852 7.160 14.204 1.00 90.94 92 GLU A N 1
ATOM 716 C CA . GLU A 1 92 ? 8.084 6.596 13.655 1.00 90.94 92 GLU A CA 1
ATOM 717 C C . GLU A 1 92 ? 7.850 5.186 13.083 1.00 90.94 92 GLU A C 1
ATOM 719 O O . GLU A 1 92 ? 7.091 4.398 13.666 1.00 90.94 92 GLU A O 1
ATOM 724 N N . PRO A 1 93 ? 8.504 4.819 11.967 1.00 92.38 93 PRO A N 1
ATOM 725 C CA . PRO A 1 93 ? 8.356 3.499 11.371 1.00 92.38 93 PRO A CA 1
ATOM 726 C C . PRO A 1 93 ? 8.959 2.406 12.261 1.00 92.38 93 PRO A C 1
ATOM 728 O O . PRO A 1 93 ? 10.100 2.483 12.719 1.00 92.38 93 PRO A O 1
ATOM 731 N N . VAL A 1 94 ? 8.226 1.303 12.442 1.00 92.31 94 VAL A N 1
ATOM 732 C CA . VAL A 1 94 ? 8.837 0.061 12.943 1.00 92.31 94 VAL A CA 1
ATOM 733 C C . VAL A 1 94 ? 9.802 -0.508 11.910 1.00 92.31 94 VAL A C 1
ATOM 735 O O . VAL A 1 94 ? 9.631 -0.287 10.715 1.00 92.31 94 VAL A O 1
ATOM 738 N N . LYS A 1 95 ? 10.755 -1.348 12.339 1.00 93.44 95 LYS A N 1
ATOM 739 C CA . LYS A 1 95 ? 11.748 -1.977 11.442 1.00 93.44 95 LYS A CA 1
ATOM 740 C C . LYS A 1 95 ? 11.151 -2.579 10.165 1.00 93.44 95 LYS A C 1
ATOM 742 O O . LYS A 1 95 ? 11.730 -2.427 9.100 1.00 93.44 95 LYS A O 1
ATOM 747 N N . GLY A 1 96 ? 10.009 -3.263 10.270 1.00 94.25 96 GLY A N 1
ATOM 748 C CA . GLY A 1 96 ? 9.349 -3.852 9.102 1.00 94.25 96 GLY A CA 1
ATOM 749 C C . GLY A 1 96 ? 8.802 -2.805 8.129 1.00 94.25 96 GLY A C 1
ATOM 750 O O . GLY A 1 96 ? 8.939 -2.978 6.929 1.00 94.25 96 GLY A O 1
ATOM 751 N N . VAL A 1 97 ? 8.244 -1.708 8.642 1.00 95.62 97 VAL A N 1
ATOM 752 C CA . VAL A 1 97 ? 7.715 -0.585 7.849 1.00 95.62 97 VAL A CA 1
ATOM 753 C C . VAL A 1 97 ? 8.857 0.225 7.233 1.00 95.62 97 VAL A C 1
ATOM 755 O O . VAL A 1 97 ? 8.782 0.577 6.062 1.00 95.62 97 VAL A O 1
ATOM 758 N N . GLN A 1 98 ? 9.955 0.428 7.967 1.00 94.88 98 GLN A N 1
ATOM 759 C CA . GLN A 1 98 ? 11.169 1.031 7.414 1.00 94.88 98 GLN A CA 1
ATOM 760 C C . GLN A 1 98 ? 11.732 0.187 6.266 1.00 94.88 98 GLN A C 1
ATOM 762 O O . GLN A 1 98 ? 12.060 0.725 5.219 1.00 94.88 98 GLN A O 1
ATOM 767 N N . ALA A 1 99 ? 11.760 -1.141 6.412 1.00 93.88 99 ALA A N 1
ATOM 768 C CA . ALA A 1 99 ? 12.207 -2.014 5.333 1.00 93.88 99 ALA A CA 1
ATOM 769 C C . ALA A 1 99 ? 11.329 -1.886 4.074 1.00 93.88 99 ALA A C 1
ATOM 771 O O . ALA A 1 99 ? 11.853 -1.996 2.970 1.00 93.88 99 ALA A O 1
ATOM 772 N N . LEU A 1 100 ? 10.018 -1.641 4.209 1.00 94.75 100 LEU A N 1
ATOM 773 C CA . LEU A 1 100 ? 9.155 -1.368 3.051 1.00 94.75 100 LEU A CA 1
ATOM 774 C C . LEU A 1 100 ? 9.564 -0.066 2.341 1.00 94.75 100 LEU A C 1
ATOM 776 O O . LEU A 1 100 ? 9.649 -0.045 1.115 1.00 94.75 100 LEU A O 1
ATOM 780 N N . LEU A 1 101 ? 9.850 0.993 3.106 1.00 92.31 101 LEU A N 1
ATOM 781 C CA . LEU A 1 101 ? 10.314 2.279 2.574 1.00 92.31 101 LEU A CA 1
ATOM 782 C C . LEU A 1 101 ? 11.664 2.149 1.863 1.00 92.31 101 LEU A C 1
ATOM 784 O O . LEU A 1 101 ? 11.803 2.607 0.735 1.00 92.31 101 LEU A O 1
ATOM 788 N N . ASP A 1 102 ? 12.622 1.451 2.472 1.00 92.06 102 ASP A N 1
ATOM 789 C CA . ASP A 1 102 ? 13.953 1.256 1.889 1.00 92.06 102 ASP A CA 1
ATOM 790 C C . ASP A 1 102 ? 13.879 0.528 0.528 1.00 92.06 102 ASP A C 1
ATOM 792 O O . ASP A 1 102 ? 14.644 0.830 -0.386 1.00 92.06 102 ASP A O 1
ATOM 796 N N . ASN A 1 103 ? 12.941 -0.418 0.360 1.00 88.94 103 ASN A N 1
ATOM 797 C CA . ASN A 1 103 ? 12.743 -1.118 -0.919 1.00 88.94 103 ASN A CA 1
ATOM 798 C C . ASN A 1 103 ? 12.067 -0.229 -1.975 1.00 88.94 103 ASN A C 1
ATOM 800 O O . ASN A 1 103 ? 12.382 -0.360 -3.156 1.00 88.94 103 ASN A O 1
ATOM 804 N N . ALA A 1 104 ? 11.205 0.710 -1.571 1.00 86.69 104 ALA A N 1
ATOM 805 C CA . ALA A 1 104 ? 10.625 1.696 -2.487 1.00 86.69 104 ALA A CA 1
ATOM 806 C C . ALA A 1 104 ? 11.685 2.657 -3.068 1.00 86.69 104 ALA A C 1
ATOM 808 O O . ALA A 1 104 ? 11.451 3.306 -4.087 1.00 86.69 104 ALA A O 1
ATOM 809 N N . GLU A 1 105 ? 12.872 2.726 -2.457 1.00 88.06 105 GLU A N 1
ATOM 810 C CA . GLU A 1 105 ? 13.997 3.538 -2.923 1.00 88.06 105 GLU A CA 1
ATOM 811 C C . GLU A 1 105 ? 15.014 2.772 -3.792 1.00 88.06 105 GLU A C 1
ATOM 813 O O . GLU A 1 105 ? 16.042 3.346 -4.176 1.00 88.06 105 GLU A O 1
ATOM 818 N N . THR A 1 106 ? 14.743 1.507 -4.145 1.00 89.75 106 THR A N 1
ATOM 819 C CA . THR A 1 106 ? 15.660 0.703 -4.969 1.00 89.75 106 THR A CA 1
ATOM 820 C C . THR A 1 106 ? 15.971 1.388 -6.312 1.00 89.75 106 THR A C 1
ATOM 822 O O . THR A 1 106 ? 15.066 1.896 -6.979 1.00 89.75 106 THR A O 1
ATOM 825 N N . PRO A 1 107 ? 17.251 1.439 -6.737 1.00 89.00 107 PRO A N 1
ATOM 826 C CA . PRO A 1 107 ? 17.629 2.024 -8.019 1.00 89.00 107 PRO A CA 1
ATOM 827 C C . PRO A 1 107 ? 17.438 1.061 -9.200 1.00 89.00 107 PRO A C 1
ATOM 829 O O . PRO A 1 107 ? 17.611 1.487 -10.342 1.00 89.00 107 PRO A O 1
ATOM 832 N N . ASP A 1 108 ? 17.151 -0.225 -8.954 1.00 90.62 108 ASP A N 1
ATOM 833 C CA . ASP A 1 108 ? 16.857 -1.197 -10.010 1.00 90.62 108 ASP A CA 1
ATOM 834 C C . ASP A 1 108 ? 15.409 -1.002 -10.489 1.00 90.62 108 ASP A C 1
ATOM 836 O O . ASP A 1 108 ? 14.482 -1.268 -9.723 1.00 90.62 108 ASP A O 1
ATOM 840 N N . PRO A 1 109 ? 15.175 -0.583 -11.749 1.00 88.06 109 PRO A N 1
ATOM 841 C CA . PRO A 1 109 ? 13.823 -0.375 -12.253 1.00 88.06 109 PRO A CA 1
ATOM 842 C C . PRO A 1 109 ? 12.961 -1.640 -12.198 1.00 88.06 109 PRO A C 1
ATOM 844 O O . PRO A 1 109 ? 11.761 -1.543 -11.975 1.00 88.06 109 PRO A O 1
ATOM 847 N N . VAL A 1 110 ? 13.542 -2.829 -12.392 1.00 91.56 110 VAL A N 1
ATOM 848 C CA . VAL A 1 110 ? 12.779 -4.085 -12.340 1.00 91.56 110 VAL A CA 1
ATOM 849 C C . VAL A 1 110 ? 12.281 -4.336 -10.923 1.00 91.56 110 VAL A C 1
ATOM 851 O O . VAL A 1 110 ? 11.102 -4.638 -10.743 1.00 91.56 110 VAL A O 1
ATOM 854 N N . GLU A 1 111 ? 13.165 -4.185 -9.934 1.00 92.31 111 GLU A N 1
ATOM 855 C CA . GLU A 1 111 ? 12.808 -4.352 -8.523 1.00 92.31 111 GLU A CA 1
ATOM 856 C C . GLU A 1 111 ? 11.810 -3.281 -8.084 1.00 92.31 111 GLU A C 1
ATOM 858 O O . GLU A 1 111 ? 10.815 -3.613 -7.445 1.00 92.31 111 GLU A O 1
ATOM 863 N N . PHE A 1 112 ? 12.013 -2.029 -8.503 1.00 90.75 112 PHE A N 1
ATOM 864 C CA . PHE A 1 112 ? 11.116 -0.914 -8.212 1.00 90.75 112 PHE A CA 1
ATOM 865 C C . PHE A 1 112 ? 9.695 -1.168 -8.734 1.00 90.75 112 PHE A C 1
ATOM 867 O O . PHE A 1 112 ? 8.742 -1.102 -7.967 1.00 90.75 112 PHE A O 1
ATOM 874 N N . PHE A 1 113 ? 9.525 -1.541 -10.005 1.00 89.62 113 PHE A N 1
ATOM 875 C CA . PHE A 1 113 ? 8.186 -1.798 -10.545 1.00 89.62 113 PHE A CA 1
ATOM 876 C C . PHE A 1 113 ? 7.552 -3.087 -10.005 1.00 89.62 113 PHE A C 1
ATOM 878 O O . PHE A 1 113 ? 6.343 -3.135 -9.801 1.00 89.62 113 PHE A O 1
ATOM 885 N N . CYS A 1 114 ? 8.342 -4.121 -9.690 1.00 93.19 114 CYS A N 1
ATOM 886 C CA . CYS A 1 114 ? 7.814 -5.276 -8.951 1.00 93.19 114 CYS A CA 1
ATOM 887 C C . CYS A 1 114 ? 7.353 -4.895 -7.540 1.00 93.19 114 CYS A C 1
ATOM 889 O O . CYS A 1 114 ? 6.436 -5.518 -7.001 1.00 93.19 114 CYS A O 1
ATOM 891 N N . TRP A 1 115 ? 8.008 -3.909 -6.929 1.00 93.00 115 TRP A N 1
ATOM 892 C CA . TRP A 1 115 ? 7.648 -3.383 -5.623 1.00 93.00 115 TRP A CA 1
ATOM 893 C C . TRP A 1 115 ? 6.334 -2.598 -5.658 1.00 93.00 115 TRP A C 1
ATOM 895 O O . TRP A 1 115 ? 5.489 -2.817 -4.787 1.00 93.00 115 TRP A O 1
ATOM 905 N N . LEU A 1 116 ? 6.136 -1.748 -6.673 1.00 89.56 116 LEU A N 1
ATOM 906 C CA . LEU A 1 116 ? 4.867 -1.045 -6.896 1.00 89.56 116 LEU A CA 1
ATOM 907 C C . LEU A 1 116 ? 3.723 -2.043 -7.105 1.00 89.56 116 LEU A C 1
ATOM 909 O O . LEU A 1 116 ? 2.803 -2.079 -6.292 1.00 89.56 116 LEU A O 1
ATOM 913 N N . ALA A 1 117 ? 3.881 -2.982 -8.044 1.00 91.00 117 ALA A N 1
ATOM 914 C CA . ALA A 1 117 ? 2.893 -4.033 -8.290 1.00 91.00 117 ALA A CA 1
ATOM 915 C C . ALA A 1 117 ? 2.560 -4.839 -7.019 1.00 91.00 117 ALA A C 1
ATOM 917 O O . ALA A 1 117 ? 1.405 -5.152 -6.742 1.00 91.00 117 ALA A O 1
ATOM 918 N N . GLY A 1 118 ? 3.573 -5.191 -6.220 1.00 93.94 118 GLY A N 1
ATOM 919 C CA . GLY A 1 118 ? 3.369 -5.891 -4.951 1.00 93.94 118 GLY A CA 1
ATOM 920 C C . GLY A 1 118 ? 2.613 -5.068 -3.909 1.00 93.94 118 GLY A C 1
ATOM 921 O O . GLY A 1 118 ? 1.823 -5.643 -3.158 1.00 93.94 118 GLY A O 1
ATOM 922 N N . THR A 1 119 ? 2.835 -3.755 -3.878 1.00 93.00 119 THR A N 1
ATOM 923 C CA . THR A 1 119 ? 2.128 -2.821 -2.996 1.00 93.00 119 THR A CA 1
ATOM 924 C C . THR A 1 119 ? 0.667 -2.683 -3.413 1.00 93.00 119 THR A C 1
ATOM 926 O O . THR A 1 119 ? -0.199 -2.856 -2.558 1.00 93.00 119 THR A O 1
ATOM 929 N N . GLU A 1 120 ? 0.397 -2.495 -4.707 1.00 89.25 120 GLU A N 1
ATOM 930 C CA . GLU A 1 120 ? -0.960 -2.432 -5.270 1.00 89.25 120 GLU A CA 1
ATOM 931 C C . GLU A 1 120 ? -1.753 -3.708 -4.968 1.00 89.25 120 GLU A C 1
ATOM 933 O O . GLU A 1 120 ? -2.826 -3.638 -4.375 1.00 89.25 120 GLU A O 1
ATOM 938 N N . TYR A 1 121 ? -1.179 -4.895 -5.215 1.00 91.69 121 TYR A N 1
ATOM 939 C CA . TYR A 1 121 ? -1.831 -6.164 -4.857 1.00 91.69 121 TYR A CA 1
ATOM 940 C C . TYR A 1 121 ? -2.239 -6.223 -3.381 1.00 91.69 121 TYR A C 1
ATOM 942 O O . TYR A 1 121 ? -3.305 -6.732 -3.044 1.00 91.69 121 TYR A O 1
ATOM 950 N N . VAL A 1 122 ? -1.369 -5.772 -2.472 1.00 94.31 122 VAL A N 1
ATOM 951 C CA . VAL A 1 122 ? -1.682 -5.786 -1.037 1.00 94.31 122 VAL A CA 1
ATOM 952 C C . VAL A 1 122 ? -2.760 -4.759 -0.714 1.00 94.31 122 VAL A C 1
ATOM 954 O O . VAL A 1 122 ? -3.644 -5.070 0.085 1.00 94.31 122 VAL A O 1
ATOM 957 N N . ALA A 1 123 ? -2.687 -3.567 -1.304 1.00 92.25 123 ALA A N 1
ATOM 958 C CA . ALA A 1 123 ? -3.642 -2.494 -1.088 1.00 92.25 123 ALA A CA 1
ATOM 959 C C . ALA A 1 123 ? -5.046 -2.891 -1.562 1.00 92.25 123 ALA A C 1
ATOM 961 O O . ALA A 1 123 ? -5.967 -2.878 -0.745 1.00 92.25 123 ALA A O 1
ATOM 962 N N . GLU A 1 124 ? -5.184 -3.342 -2.812 1.00 90.56 124 GLU A N 1
ATOM 963 C CA . GLU A 1 124 ? -6.443 -3.794 -3.417 1.00 90.56 124 GLU A CA 1
ATOM 964 C C . GLU A 1 124 ? -7.065 -4.959 -2.630 1.00 90.56 124 GLU A C 1
ATOM 966 O O . GLU A 1 124 ? -8.219 -4.888 -2.206 1.00 90.56 124 GLU A O 1
ATOM 971 N N . GLU A 1 125 ? -6.300 -6.019 -2.345 1.00 93.25 125 GLU A N 1
ATOM 972 C CA . GLU A 1 125 ? -6.820 -7.198 -1.635 1.00 93.25 125 GLU A CA 1
ATOM 973 C C . GLU A 1 125 ? -7.205 -6.877 -0.183 1.00 93.25 125 GLU A C 1
ATOM 975 O O . GLU A 1 125 ? -8.239 -7.330 0.324 1.00 93.25 125 GLU A O 1
ATOM 980 N N . MET A 1 126 ? -6.390 -6.078 0.514 1.00 95.12 126 MET A N 1
ATOM 981 C CA . MET A 1 126 ? -6.698 -5.631 1.873 1.00 95.12 126 MET A CA 1
ATOM 982 C C . MET A 1 126 ? -7.950 -4.754 1.889 1.00 95.12 126 MET A C 1
ATOM 984 O O . MET A 1 126 ? -8.812 -4.947 2.751 1.00 95.12 126 MET A O 1
ATOM 988 N N . ALA A 1 127 ? -8.053 -3.812 0.956 1.00 94.19 127 ALA A N 1
ATOM 989 C CA . ALA A 1 127 ? -9.188 -2.919 0.814 1.00 94.19 127 ALA A CA 1
ATOM 990 C C . ALA A 1 127 ? -10.472 -3.694 0.505 1.00 94.19 127 ALA A C 1
ATOM 992 O O . ALA A 1 127 ? -11.446 -3.591 1.253 1.00 94.19 127 ALA A O 1
ATOM 993 N N . ALA A 1 128 ? -10.451 -4.553 -0.516 1.00 93.19 128 ALA A N 1
ATOM 994 C CA . ALA A 1 128 ? -11.580 -5.393 -0.901 1.00 93.19 128 ALA A CA 1
ATOM 995 C C . ALA A 1 128 ? -12.063 -6.282 0.256 1.00 93.19 128 ALA A C 1
ATOM 997 O O . ALA A 1 128 ? -13.269 -6.478 0.436 1.00 93.19 128 ALA A O 1
ATOM 998 N N . TYR A 1 129 ? -11.137 -6.799 1.069 1.00 95.94 129 TYR A N 1
ATOM 999 C CA . TYR A 1 129 ? -11.471 -7.606 2.237 1.00 95.94 129 TYR A CA 1
ATOM 1000 C C . TYR A 1 129 ? -12.078 -6.777 3.379 1.00 95.94 129 TYR A C 1
ATOM 1002 O O . TYR A 1 129 ? -13.130 -7.139 3.911 1.00 95.94 129 TYR A O 1
ATOM 1010 N N . LEU A 1 130 ? -11.448 -5.662 3.765 1.00 97.50 130 LEU A N 1
ATOM 1011 C CA . LEU A 1 130 ? -11.876 -4.855 4.913 1.00 97.50 130 LEU A CA 1
ATOM 1012 C C . LEU A 1 130 ? -13.137 -4.031 4.629 1.00 97.50 130 LEU A C 1
ATOM 1014 O O . LEU A 1 130 ? -14.006 -3.943 5.494 1.00 97.50 130 LEU A O 1
ATOM 1018 N N . CYS A 1 131 ? -13.312 -3.516 3.410 1.00 96.12 131 CYS A N 1
ATOM 1019 C CA . CYS A 1 131 ? -14.536 -2.819 2.999 1.00 96.12 131 CYS A CA 1
ATOM 1020 C C . CYS A 1 131 ? -15.763 -3.741 2.920 1.00 96.12 131 CYS A C 1
ATOM 1022 O O . CYS A 1 131 ? -16.889 -3.265 2.814 1.00 96.12 131 CYS A O 1
ATOM 1024 N N . ARG A 1 132 ? -15.577 -5.064 3.002 1.00 95.75 132 ARG A N 1
ATOM 1025 C CA . ARG A 1 132 ? -16.668 -6.046 3.106 1.00 95.75 132 ARG A CA 1
ATOM 1026 C C . ARG A 1 132 ? -16.862 -6.584 4.523 1.00 95.75 132 ARG A C 1
ATOM 1028 O O . ARG A 1 132 ? -17.700 -7.461 4.714 1.00 95.75 132 ARG A O 1
ATOM 1035 N N . ALA A 1 133 ? -16.118 -6.085 5.511 1.00 97.81 133 ALA A N 1
ATOM 1036 C CA . ALA A 1 133 ? -16.194 -6.526 6.900 1.00 97.81 133 ALA A CA 1
ATOM 1037 C C . ALA A 1 133 ? -17.011 -5.527 7.748 1.00 97.81 133 ALA A C 1
ATOM 1039 O O . ALA A 1 133 ? -16.486 -4.476 8.119 1.00 97.81 133 ALA A O 1
ATOM 1040 N N . PRO A 1 134 ? -18.275 -5.832 8.117 1.00 98.06 134 PRO A N 1
ATOM 1041 C CA . PRO A 1 134 ? -19.121 -4.886 8.848 1.00 98.06 134 PRO A CA 1
ATOM 1042 C C . PRO A 1 134 ? -18.526 -4.455 10.189 1.00 98.06 134 PRO A C 1
ATOM 1044 O O . PRO A 1 134 ? -18.537 -3.271 10.492 1.00 98.06 134 PRO A O 1
ATOM 1047 N N . ALA A 1 135 ? -17.932 -5.389 10.939 1.00 98.38 135 ALA A N 1
ATOM 1048 C CA . ALA A 1 135 ? -17.323 -5.095 12.236 1.00 98.38 135 ALA A CA 1
ATOM 1049 C C . ALA A 1 135 ? -16.126 -4.135 12.128 1.00 98.38 135 ALA A C 1
ATOM 1051 O O . ALA A 1 135 ? -15.887 -3.351 13.037 1.00 98.38 135 ALA A O 1
ATOM 1052 N N . PHE A 1 136 ? -15.388 -4.160 11.014 1.00 98.44 136 PHE A N 1
ATOM 1053 C CA . PHE A 1 136 ? -14.366 -3.153 10.734 1.00 98.44 136 PHE A CA 1
ATOM 1054 C C . PHE A 1 136 ? -15.013 -1.796 10.449 1.00 98.44 136 PHE A C 1
ATOM 1056 O O . PHE A 1 136 ? -14.676 -0.804 11.089 1.00 98.44 136 PHE A O 1
ATOM 1063 N N . LEU A 1 137 ? -15.980 -1.764 9.527 1.00 98.12 137 LEU A N 1
ATOM 1064 C CA . LEU A 1 137 ? -16.647 -0.534 9.101 1.00 98.12 137 LEU A CA 1
ATOM 1065 C C . LEU A 1 137 ? -17.426 0.159 10.225 1.00 98.12 137 LEU A C 1
ATOM 1067 O O . LEU A 1 137 ? -17.490 1.382 10.232 1.00 98.12 137 LEU A O 1
ATOM 1071 N N . ASP A 1 138 ? -17.957 -0.590 11.193 1.00 98.00 138 ASP A N 1
ATOM 1072 C CA . ASP A 1 138 ? -18.657 -0.060 12.372 1.00 98.00 138 ASP A CA 1
ATOM 1073 C C . ASP A 1 138 ? -17.789 0.879 13.229 1.00 98.00 138 ASP A C 1
ATOM 1075 O O . ASP A 1 138 ? -18.328 1.655 14.015 1.00 98.00 138 ASP A O 1
ATOM 1079 N N . ASN A 1 139 ? -16.462 0.852 13.055 1.00 97.38 139 ASN A N 1
ATOM 1080 C CA . ASN A 1 139 ? -15.544 1.766 13.733 1.00 97.38 139 ASN A CA 1
ATOM 1081 C C . ASN A 1 139 ? -15.494 3.161 13.089 1.00 97.38 139 ASN A C 1
ATOM 1083 O O . ASN A 1 139 ? -14.973 4.084 13.704 1.00 97.38 139 ASN A O 1
ATOM 1087 N N . PHE A 1 140 ? -16.017 3.339 11.871 1.00 96.62 140 PHE A N 1
ATOM 1088 C CA . PHE A 1 140 ? -15.976 4.607 11.140 1.00 96.62 140 PHE A CA 1
ATOM 1089 C C . PHE A 1 140 ? -17.345 5.315 11.182 1.00 96.62 140 PHE A C 1
ATOM 1091 O O . PHE A 1 140 ? -18.368 4.642 11.034 1.00 96.62 140 PHE A O 1
ATOM 1098 N N . PRO A 1 141 ? -17.404 6.660 11.298 1.00 91.12 141 PRO A N 1
ATOM 1099 C CA . PRO A 1 141 ? -18.659 7.406 11.481 1.00 91.12 141 PRO A CA 1
ATOM 1100 C C . PRO A 1 141 ? -19.749 7.121 10.435 1.00 91.12 141 PRO A C 1
ATOM 1102 O O . PRO A 1 141 ? -20.910 6.927 10.788 1.00 91.12 141 PRO A O 1
ATOM 1105 N N . ASP A 1 142 ? -19.367 7.027 9.159 1.00 91.94 142 ASP A N 1
ATOM 1106 C CA . ASP A 1 142 ? -20.294 6.772 8.047 1.00 91.94 142 ASP A CA 1
ATOM 1107 C C . ASP A 1 142 ? -20.364 5.289 7.653 1.00 91.94 142 ASP A C 1
ATOM 1109 O O . ASP A 1 142 ? -20.918 4.950 6.608 1.00 91.94 142 ASP A O 1
ATOM 1113 N N . ARG A 1 143 ? -19.774 4.392 8.456 1.00 95.19 143 ARG A N 1
ATOM 1114 C CA . ARG A 1 143 ? -19.563 2.974 8.114 1.00 95.19 143 ARG A CA 1
ATOM 1115 C C . ARG A 1 143 ? -18.791 2.786 6.803 1.00 95.19 143 ARG A C 1
ATOM 1117 O O . ARG A 1 143 ? -19.038 1.842 6.055 1.00 95.19 143 ARG A O 1
ATOM 1124 N N . ARG A 1 144 ? -17.879 3.714 6.508 1.00 93.50 144 ARG A N 1
ATO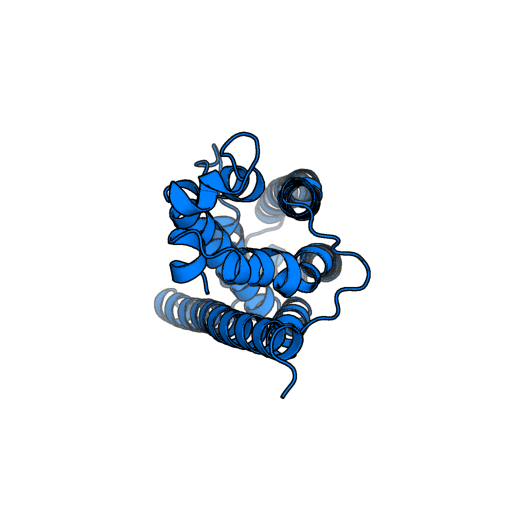M 1125 C CA . ARG A 1 144 ? -17.107 3.777 5.264 1.00 93.50 144 ARG A CA 1
ATOM 1126 C C . ARG A 1 144 ? -15.648 4.064 5.562 1.00 93.50 144 ARG A C 1
ATOM 1128 O O . ARG A 1 144 ? -15.335 4.973 6.327 1.00 93.50 144 ARG A O 1
ATOM 1135 N N . TRP A 1 145 ? -14.767 3.327 4.898 1.00 94.81 145 TRP A N 1
ATOM 1136 C CA . TRP A 1 145 ? -13.334 3.589 4.896 1.00 94.81 145 TRP A CA 1
ATOM 1137 C C . TRP A 1 145 ? -12.914 3.978 3.481 1.00 94.81 145 TRP A C 1
ATOM 1139 O O . TRP A 1 145 ? -12.667 3.123 2.634 1.00 94.81 145 TRP A O 1
ATOM 1149 N N . ARG A 1 146 ? -12.884 5.288 3.220 1.00 91.19 146 ARG A N 1
ATOM 1150 C CA . ARG A 1 146 ? -12.752 5.840 1.862 1.00 91.19 146 ARG A CA 1
ATOM 1151 C C . ARG A 1 146 ? -11.440 5.474 1.172 1.00 91.19 146 ARG A C 1
ATOM 1153 O O . ARG A 1 146 ? -11.439 5.281 -0.034 1.00 91.19 146 ARG A O 1
ATOM 1160 N N . TRP A 1 147 ? -10.353 5.316 1.931 1.00 92.38 147 TRP A N 1
ATOM 1161 C CA . TRP A 1 147 ? -9.094 4.803 1.384 1.00 92.38 147 TRP A CA 1
ATOM 1162 C C . TRP A 1 147 ? -9.272 3.408 0.777 1.00 92.38 147 TRP A C 1
ATOM 1164 O O . TRP A 1 147 ? -8.805 3.145 -0.326 1.00 92.38 147 TRP A O 1
ATOM 1174 N N . GLY A 1 148 ? -9.985 2.522 1.478 1.00 91.81 148 GLY A N 1
ATOM 1175 C CA . GLY A 1 148 ? -10.271 1.186 0.969 1.00 91.81 148 GLY A CA 1
ATOM 1176 C C . GLY A 1 148 ? -11.253 1.219 -0.200 1.00 91.81 148 GLY A C 1
ATOM 1177 O O . GLY A 1 148 ? -11.101 0.467 -1.149 1.00 91.81 148 GLY A O 1
ATOM 1178 N N . GLU A 1 149 ? -12.231 2.123 -0.191 1.00 89.25 149 GLU A N 1
ATOM 1179 C CA . GLU A 1 149 ? -13.134 2.288 -1.336 1.00 89.25 149 GLU A CA 1
ATOM 1180 C C . GLU A 1 149 ? -12.381 2.718 -2.599 1.00 89.25 149 GLU A C 1
ATOM 1182 O O . GLU A 1 149 ? -12.647 2.159 -3.655 1.00 89.25 149 GLU A O 1
ATOM 1187 N N . ALA A 1 150 ? -11.407 3.628 -2.485 1.00 83.88 150 ALA A N 1
ATOM 1188 C CA . ALA A 1 150 ? -10.574 4.049 -3.611 1.00 83.88 150 ALA A CA 1
ATOM 1189 C C . ALA A 1 150 ? -9.805 2.878 -4.255 1.00 83.88 150 ALA A C 1
ATOM 1191 O O . ALA A 1 150 ? -9.705 2.832 -5.472 1.00 83.88 150 ALA A O 1
ATOM 1192 N N . HIS A 1 151 ? -9.359 1.899 -3.459 1.00 84.56 151 HIS A N 1
ATOM 1193 C CA . HIS A 1 151 ? -8.639 0.708 -3.941 1.00 84.56 151 HIS A CA 1
ATOM 1194 C C . HIS A 1 151 ? -9.550 -0.490 -4.269 1.00 84.56 151 HIS A C 1
ATOM 1196 O O . HIS A 1 151 ? -9.083 -1.506 -4.773 1.00 84.56 151 HIS A O 1
ATOM 1202 N N . ALA A 1 152 ? -10.839 -0.432 -3.922 1.00 76.75 152 ALA A N 1
ATOM 1203 C CA . ALA A 1 152 ? -11.789 -1.529 -4.136 1.00 76.75 152 ALA A CA 1
ATOM 1204 C C . ALA A 1 152 ? -12.718 -1.301 -5.341 1.00 76.75 152 ALA A C 1
ATOM 1206 O O . ALA A 1 152 ? -13.509 -2.188 -5.675 1.00 76.75 152 ALA A O 1
ATOM 1207 N N . ILE A 1 153 ? -12.670 -0.116 -5.954 1.00 65.31 153 ILE A N 1
ATOM 1208 C CA . ILE A 1 153 ? -13.423 0.216 -7.164 1.00 65.31 153 ILE A CA 1
ATOM 1209 C C . ILE A 1 153 ? -12.671 -0.342 -8.378 1.00 65.31 153 ILE A C 1
ATOM 1211 O O . ILE A 1 153 ? -11.467 -0.158 -8.512 1.00 65.31 153 ILE A O 1
ATOM 1215 N N . GLU A 1 154 ? -13.383 -1.016 -9.285 1.00 58.56 154 GLU A N 1
ATOM 1216 C CA . GLU A 1 154 ? -12.831 -1.331 -10.606 1.00 58.56 154 GLU A CA 1
ATOM 1217 C C . GLU A 1 154 ? -12.578 -0.013 -11.351 1.00 58.56 154 GLU A C 1
ATOM 1219 O O . GLU A 1 154 ? -13.518 0.726 -11.651 1.00 58.56 154 GLU A O 1
ATOM 1224 N N . HIS A 1 155 ? -11.313 0.308 -11.619 1.00 56.88 155 HIS A N 1
ATOM 1225 C CA . HIS A 1 155 ? -10.956 1.483 -12.408 1.00 56.88 155 HIS A CA 1
ATOM 1226 C C . HIS A 1 155 ? -11.405 1.289 -13.868 1.00 56.88 155 HIS A C 1
ATOM 1228 O O . HIS A 1 155 ? -11.055 0.291 -14.504 1.00 56.88 155 HIS A O 1
ATOM 1234 N N . ASP A 1 156 ? -12.138 2.258 -14.429 1.00 44.50 156 ASP A N 1
ATOM 1235 C CA . ASP A 1 156 ? -12.419 2.342 -15.870 1.00 44.50 156 ASP A CA 1
ATOM 1236 C C . ASP A 1 156 ? -11.118 2.725 -16.613 1.00 44.50 156 ASP A C 1
ATOM 1238 O O . ASP A 1 156 ? -10.887 3.882 -16.961 1.00 44.50 156 ASP A O 1
ATOM 1242 N N . GLY A 1 157 ? -10.210 1.764 -16.814 1.00 55.16 157 GLY A N 1
ATOM 1243 C CA . GLY A 1 157 ? -8.889 2.017 -17.398 1.00 55.16 157 GLY A CA 1
ATOM 1244 C C . GLY A 1 157 ? -7.907 0.849 -17.273 1.00 55.16 157 GLY A C 1
ATOM 1245 O O . GLY A 1 157 ? -8.270 -0.257 -16.882 1.00 55.16 157 GLY A O 1
ATOM 1246 N N . ILE A 1 158 ? -6.642 1.080 -17.641 1.00 56.59 158 ILE A N 1
ATOM 1247 C CA . ILE A 1 158 ? -5.554 0.140 -17.325 1.00 56.59 158 ILE A CA 1
ATOM 1248 C C . ILE A 1 158 ? -5.238 0.314 -15.834 1.00 56.59 158 ILE A C 1
ATOM 1250 O O . ILE A 1 158 ? -4.952 1.432 -15.419 1.00 56.59 158 ILE A O 1
ATOM 1254 N N . SER A 1 159 ? -5.280 -0.760 -15.041 1.00 68.19 159 SER A N 1
ATOM 1255 C CA . SER A 1 159 ? -4.968 -0.681 -13.607 1.00 68.19 159 SER A CA 1
ATOM 1256 C C . SER A 1 159 ? -3.499 -0.320 -13.354 1.00 68.19 159 SER A C 1
ATOM 1258 O O . SER A 1 159 ? -2.626 -0.682 -14.152 1.00 68.19 159 SER A O 1
ATOM 1260 N N . HIS A 1 160 ? -3.209 0.337 -12.223 1.00 72.44 160 HIS A N 1
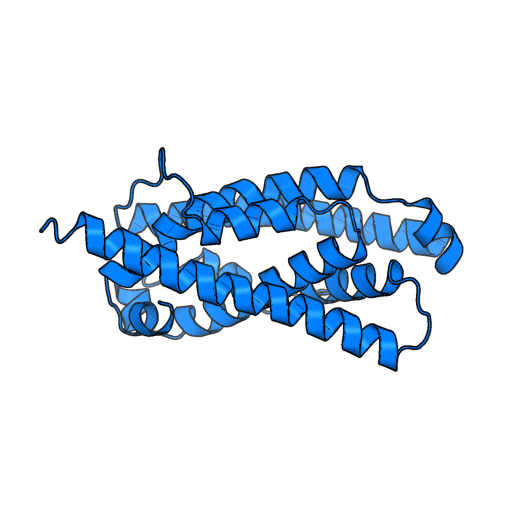ATOM 1261 C CA . HIS A 1 160 ? -1.831 0.635 -11.795 1.00 72.44 160 HIS A CA 1
ATOM 1262 C C . HIS A 1 160 ? -0.984 -0.635 -11.750 1.00 72.44 160 HIS A C 1
ATOM 1264 O O . HIS A 1 160 ? 0.091 -0.692 -12.346 1.00 72.44 160 HIS A O 1
ATOM 1270 N N . LEU A 1 161 ? -1.558 -1.712 -11.212 1.00 77.38 161 LEU A N 1
ATOM 1271 C CA . LEU A 1 161 ? -0.953 -3.034 -11.223 1.00 77.38 161 LEU A CA 1
ATOM 1272 C C . LEU A 1 161 ? -0.517 -3.495 -12.629 1.00 77.38 161 LEU A C 1
ATOM 1274 O O . LEU A 1 161 ? 0.591 -4.007 -12.807 1.00 77.38 161 LEU A O 1
ATOM 1278 N N . ALA A 1 162 ? -1.369 -3.331 -13.643 1.00 76.12 162 ALA A N 1
ATOM 1279 C CA . ALA A 1 162 ? -1.035 -3.741 -15.004 1.00 76.12 162 ALA A CA 1
ATOM 1280 C C . ALA A 1 162 ? 0.095 -2.883 -15.601 1.00 76.12 162 ALA A C 1
ATOM 1282 O O . ALA A 1 162 ? 0.972 -3.421 -16.285 1.00 76.12 162 ALA A O 1
ATOM 1283 N N . ILE A 1 163 ? 0.103 -1.576 -15.311 1.00 75.94 163 ILE A N 1
ATOM 1284 C CA . ILE A 1 163 ? 1.167 -0.647 -15.721 1.00 75.94 163 ILE A CA 1
ATOM 1285 C C . ILE A 1 163 ? 2.500 -1.047 -15.083 1.00 75.94 163 ILE A C 1
ATOM 1287 O O . ILE A 1 163 ? 3.510 -1.152 -15.787 1.00 75.94 163 ILE A O 1
ATOM 1291 N N . ASP A 1 164 ? 2.503 -1.324 -13.782 1.00 83.88 164 ASP A N 1
ATOM 1292 C CA . ASP A 1 164 ? 3.697 -1.703 -13.033 1.00 83.88 164 ASP A CA 1
ATOM 1293 C C . ASP A 1 164 ? 4.288 -3.016 -13.536 1.00 83.88 164 ASP A C 1
ATOM 1295 O O . ASP A 1 164 ? 5.488 -3.113 -13.805 1.00 83.88 164 ASP A O 1
ATOM 1299 N N . GLU A 1 165 ? 3.453 -4.034 -13.745 1.00 85.50 165 GLU A N 1
ATOM 1300 C CA . GLU A 1 165 ? 3.924 -5.298 -14.296 1.00 85.50 165 GLU A CA 1
ATOM 1301 C C . GLU A 1 165 ? 4.494 -5.135 -15.713 1.00 85.50 165 GLU A C 1
ATOM 1303 O O . GLU A 1 165 ? 5.514 -5.750 -16.044 1.00 85.50 165 GLU A O 1
ATOM 1308 N N . ASP A 1 166 ? 3.866 -4.317 -16.561 1.00 83.38 166 ASP A N 1
ATOM 1309 C CA . ASP A 1 166 ? 4.366 -4.034 -17.908 1.00 83.38 166 ASP A CA 1
ATOM 1310 C C . ASP A 1 166 ? 5.697 -3.282 -17.886 1.00 83.38 166 ASP A C 1
ATOM 1312 O O . ASP A 1 166 ? 6.605 -3.618 -18.655 1.00 83.38 166 ASP A O 1
ATOM 1316 N N . LEU A 1 167 ? 5.863 -2.325 -16.975 1.00 84.31 167 LEU A N 1
ATOM 1317 C CA . LEU A 1 167 ? 7.117 -1.605 -16.776 1.00 84.31 167 LEU A CA 1
ATOM 1318 C C . LEU A 1 167 ? 8.220 -2.522 -16.237 1.00 84.31 167 LEU A C 1
ATOM 1320 O O . LEU A 1 167 ? 9.340 -2.516 -16.760 1.00 84.31 167 LEU A O 1
ATOM 1324 N N . ALA A 1 168 ? 7.905 -3.389 -15.278 1.00 90.12 168 ALA A N 1
ATOM 1325 C CA . ALA A 1 168 ? 8.843 -4.385 -14.775 1.00 90.12 168 ALA A CA 1
ATOM 1326 C C . ALA A 1 168 ? 9.289 -5.345 -15.896 1.00 90.12 168 ALA A C 1
ATOM 1328 O O . ALA A 1 168 ? 10.487 -5.587 -16.082 1.00 90.12 168 ALA A O 1
ATOM 1329 N N . ARG A 1 169 ? 8.345 -5.829 -16.722 1.00 89.00 169 ARG A N 1
ATOM 1330 C CA . ARG A 1 169 ? 8.632 -6.637 -17.927 1.00 89.00 169 ARG A CA 1
ATOM 1331 C C . ARG A 1 169 ? 9.515 -5.881 -18.921 1.00 89.00 169 ARG A C 1
ATOM 1333 O O . ARG A 1 169 ? 10.444 -6.458 -19.492 1.00 89.00 169 ARG A O 1
ATOM 1340 N N . ALA A 1 170 ? 9.239 -4.599 -19.129 1.00 84.38 170 ALA A N 1
ATOM 1341 C CA . ALA A 1 170 ? 9.942 -3.746 -20.076 1.00 84.38 170 ALA A CA 1
ATOM 1342 C C . ALA A 1 170 ? 11.412 -3.509 -19.701 1.00 84.38 170 ALA A C 1
ATOM 1344 O O . ALA A 1 170 ? 12.269 -3.464 -20.594 1.00 84.38 170 ALA A O 1
ATOM 1345 N N . TYR A 1 171 ? 11.715 -3.410 -18.407 1.00 86.62 171 TYR A N 1
ATOM 1346 C CA . TYR A 1 171 ? 13.078 -3.242 -17.902 1.00 86.62 171 TYR A CA 1
ATOM 1347 C C . TYR A 1 171 ? 13.828 -4.559 -17.672 1.00 86.62 171 TYR A C 1
ATOM 1349 O O . TYR A 1 171 ? 15.058 -4.549 -17.619 1.00 86.62 171 TYR A O 1
ATOM 1357 N N . HIS A 1 172 ? 13.133 -5.698 -17.608 1.00 92.06 172 HIS A N 1
ATOM 1358 C CA . HIS A 1 172 ? 13.771 -6.986 -17.346 1.00 92.06 172 HIS A CA 1
ATOM 1359 C C . HIS A 1 172 ? 14.773 -7.375 -18.457 1.00 92.06 172 HIS A C 1
ATOM 1361 O O . HIS A 1 172 ? 14.415 -7.336 -19.639 1.00 92.06 172 HIS A O 1
ATOM 1367 N N . PRO A 1 173 ? 16.014 -7.796 -18.130 1.00 89.44 173 PRO A N 1
ATOM 1368 C CA . PRO A 1 173 ? 17.062 -8.041 -19.129 1.00 89.44 173 PRO A CA 1
ATOM 1369 C C . PRO A 1 173 ? 16.788 -9.255 -20.028 1.00 89.44 173 PRO A C 1
ATOM 1371 O O . PRO A 1 173 ? 17.211 -9.285 -21.182 1.00 89.44 173 PRO A O 1
ATOM 1374 N N . ALA A 1 174 ? 16.073 -10.261 -19.519 1.00 89.62 174 ALA A N 1
ATOM 1375 C CA . ALA A 1 174 ? 15.638 -11.402 -20.324 1.00 89.62 174 ALA A CA 1
ATOM 1376 C C . ALA A 1 174 ? 14.466 -11.047 -21.258 1.00 89.62 174 ALA A C 1
ATOM 1378 O O . ALA A 1 174 ? 13.643 -10.178 -20.961 1.00 89.62 174 ALA A O 1
ATOM 1379 N N . SER A 1 175 ? 14.372 -11.767 -22.375 1.00 84.94 175 SER A N 1
ATOM 1380 C CA . SER A 1 175 ? 13.274 -11.676 -23.346 1.00 84.94 175 SER A CA 1
ATOM 1381 C C . SER A 1 175 ? 12.349 -12.895 -23.344 1.00 84.94 175 SER A C 1
ATOM 1383 O O . SER A 1 175 ? 11.272 -12.816 -23.927 1.00 84.94 175 SER A O 1
ATOM 1385 N N . ASP A 1 176 ? 12.740 -13.996 -22.693 1.00 92.25 176 ASP A N 1
ATOM 1386 C CA . ASP A 1 176 ? 11.901 -15.187 -22.541 1.00 92.25 176 ASP A CA 1
ATOM 1387 C C . ASP A 1 176 ? 10.704 -14.874 -21.620 1.00 92.25 176 ASP A C 1
ATOM 1389 O O . ASP A 1 176 ? 10.903 -14.638 -20.421 1.00 92.25 176 ASP A O 1
ATOM 1393 N N . PRO A 1 177 ? 9.459 -14.902 -22.133 1.00 88.75 177 PRO A N 1
ATOM 1394 C CA . PRO A 1 177 ? 8.275 -14.550 -21.353 1.00 88.75 177 PRO A CA 1
ATOM 1395 C C . PRO A 1 177 ? 8.035 -15.449 -20.135 1.00 88.75 177 PRO A C 1
ATOM 1397 O O . PRO A 1 177 ? 7.440 -15.004 -19.153 1.00 88.75 177 PRO A O 1
ATOM 1400 N N . VAL A 1 178 ? 8.466 -16.714 -20.174 1.00 93.19 178 VAL A N 1
ATOM 1401 C CA . VAL A 1 178 ? 8.305 -17.646 -19.052 1.00 93.19 178 VAL A CA 1
ATOM 1402 C C . VAL A 1 178 ? 9.279 -17.293 -17.936 1.00 93.19 178 VAL A C 1
ATOM 1404 O O . VAL A 1 178 ? 8.856 -17.180 -16.785 1.00 93.19 178 VAL A O 1
ATOM 1407 N N . LEU A 1 179 ? 10.552 -17.066 -18.273 1.00 92.94 179 LEU A N 1
ATOM 1408 C CA . LEU A 1 179 ? 11.570 -16.677 -17.294 1.00 92.94 179 LEU A CA 1
ATOM 1409 C C . LEU A 1 179 ? 11.251 -15.324 -16.659 1.00 92.94 179 LEU A C 1
ATOM 1411 O O . LEU A 1 179 ? 11.311 -15.204 -15.436 1.00 92.94 179 LEU A O 1
ATOM 1415 N N . VAL A 1 180 ? 10.856 -14.338 -17.472 1.00 91.69 180 VAL A N 1
ATOM 1416 C CA . VAL A 1 180 ? 10.451 -13.012 -16.984 1.00 91.69 180 VAL A CA 1
ATOM 1417 C C . VAL A 1 180 ? 9.291 -13.158 -16.004 1.00 91.69 180 VAL A C 1
ATOM 1419 O O . VAL A 1 180 ? 9.396 -12.707 -14.870 1.00 91.69 180 VAL A O 1
ATOM 1422 N N . ARG A 1 181 ? 8.212 -13.857 -16.383 1.00 91.81 181 ARG A N 1
ATOM 1423 C CA . ARG A 1 181 ? 7.048 -14.034 -15.502 1.00 91.81 181 ARG A CA 1
ATOM 1424 C C . ARG A 1 181 ? 7.430 -14.654 -14.157 1.00 91.81 181 ARG A C 1
ATOM 1426 O O . ARG A 1 181 ? 7.012 -14.144 -13.125 1.00 91.81 181 ARG A O 1
ATOM 1433 N N . VAL A 1 182 ? 8.227 -15.724 -14.157 1.00 94.38 182 VAL A N 1
ATOM 1434 C CA . VAL A 1 182 ? 8.662 -16.388 -12.915 1.00 94.38 182 VAL A CA 1
ATOM 1435 C C . VAL A 1 182 ? 9.473 -15.438 -12.032 1.00 94.38 182 VAL A C 1
ATOM 1437 O O . VAL A 1 182 ? 9.224 -15.376 -10.828 1.00 94.38 182 VAL A O 1
ATOM 1440 N N . ALA A 1 183 ? 10.404 -14.682 -12.618 1.00 94.00 183 ALA A N 1
ATOM 1441 C CA . ALA A 1 183 ? 11.234 -13.733 -11.884 1.00 94.00 183 ALA A CA 1
ATOM 1442 C C . ALA A 1 183 ? 10.400 -12.605 -11.257 1.00 94.00 183 ALA A C 1
ATOM 1444 O O . ALA A 1 183 ? 10.502 -12.374 -10.051 1.00 94.00 183 ALA A O 1
ATOM 1445 N N . LEU A 1 184 ? 9.530 -11.958 -12.040 1.00 95.00 184 LEU A N 1
ATOM 1446 C CA . LEU A 1 184 ? 8.683 -10.865 -11.551 1.00 95.00 184 LEU A CA 1
ATOM 1447 C C . LEU A 1 184 ? 7.709 -11.357 -10.474 1.00 95.00 184 LEU A C 1
ATOM 1449 O O . LEU A 1 184 ? 7.619 -10.762 -9.404 1.00 95.00 184 LEU A O 1
ATOM 1453 N N . SER A 1 185 ? 7.049 -12.504 -10.688 1.00 94.31 185 SER A N 1
ATOM 1454 C CA . SER A 1 185 ? 6.158 -13.096 -9.681 1.00 94.31 185 SER A CA 1
ATOM 1455 C C . SER A 1 185 ? 6.877 -13.407 -8.366 1.00 94.31 185 SER A C 1
ATOM 1457 O O . SER A 1 185 ? 6.291 -13.249 -7.296 1.00 94.31 185 SER A O 1
ATOM 1459 N N . ALA A 1 186 ? 8.137 -13.850 -8.413 1.00 94.75 186 ALA A N 1
ATOM 1460 C CA . ALA A 1 186 ? 8.918 -14.091 -7.204 1.00 94.75 186 ALA A CA 1
ATOM 1461 C C . ALA A 1 186 ? 9.228 -12.785 -6.450 1.00 94.75 186 ALA A C 1
ATOM 1463 O O . ALA A 1 186 ? 9.127 -12.757 -5.222 1.00 94.75 186 ALA A O 1
ATOM 1464 N N . GLN A 1 187 ? 9.553 -11.704 -7.165 1.00 94.38 187 GLN A N 1
ATOM 1465 C CA . GLN A 1 187 ? 9.813 -10.393 -6.561 1.00 94.38 187 GLN A CA 1
ATOM 1466 C C . GLN A 1 187 ? 8.546 -9.771 -5.958 1.00 94.38 187 GLN A C 1
ATOM 1468 O O . GLN A 1 187 ? 8.566 -9.354 -4.800 1.00 94.38 187 GLN A O 1
ATOM 1473 N N . ILE A 1 188 ? 7.424 -9.813 -6.679 1.00 94.88 188 ILE A N 1
ATOM 1474 C CA . ILE A 1 188 ? 6.114 -9.356 -6.184 1.00 94.88 188 ILE A CA 1
ATOM 1475 C C . ILE A 1 188 ? 5.734 -10.111 -4.899 1.00 94.88 188 ILE A C 1
ATOM 1477 O O . ILE A 1 188 ? 5.370 -9.508 -3.890 1.00 94.88 188 ILE A O 1
ATOM 1481 N N . ARG A 1 189 ? 5.907 -11.440 -4.868 1.00 95.06 189 ARG A N 1
ATOM 1482 C CA . ARG A 1 189 ? 5.644 -12.243 -3.658 1.00 95.06 189 ARG A CA 1
ATOM 1483 C C . ARG A 1 189 ? 6.577 -11.911 -2.497 1.00 95.06 189 ARG A C 1
ATOM 1485 O O . ARG A 1 189 ? 6.166 -11.995 -1.340 1.00 95.06 189 ARG A O 1
ATOM 1492 N N . ARG A 1 190 ? 7.830 -11.539 -2.773 1.00 94.25 190 ARG A N 1
ATOM 1493 C CA . ARG A 1 190 ? 8.764 -11.068 -1.739 1.00 94.25 190 ARG A CA 1
ATOM 1494 C C . ARG A 1 190 ? 8.266 -9.763 -1.113 1.00 94.25 190 ARG A C 1
ATOM 1496 O O . ARG A 1 190 ? 8.309 -9.653 0.110 1.00 94.25 190 ARG A O 1
ATOM 1503 N N . CYS A 1 191 ? 7.747 -8.833 -1.918 1.00 94.75 191 CYS A N 1
ATOM 1504 C CA . CYS A 1 191 ? 7.093 -7.616 -1.429 1.00 94.75 191 CYS A CA 1
ATOM 1505 C C . CYS A 1 191 ? 5.909 -7.945 -0.505 1.00 94.75 191 CYS A C 1
ATOM 1507 O O . CYS A 1 191 ? 5.902 -7.546 0.660 1.00 94.75 191 CYS A O 1
ATOM 1509 N N . GLN A 1 192 ? 4.985 -8.794 -0.960 1.00 94.69 192 GLN A N 1
ATOM 1510 C CA . GLN A 1 192 ? 3.842 -9.254 -0.158 1.00 94.69 192 GLN A CA 1
ATOM 1511 C C . GLN A 1 192 ? 4.283 -9.901 1.172 1.00 94.69 192 GLN A C 1
ATOM 1513 O O . GLN A 1 192 ? 3.700 -9.654 2.230 1.00 94.69 192 GLN A O 1
ATOM 1518 N N . GLY A 1 193 ? 5.356 -10.698 1.145 1.00 95.12 193 GLY A N 1
ATOM 1519 C CA . GLY A 1 193 ? 5.953 -11.290 2.343 1.00 95.12 193 GLY A CA 1
ATOM 1520 C C . GLY A 1 193 ? 6.482 -10.250 3.337 1.00 95.12 193 GLY A C 1
ATOM 1521 O O . GLY A 1 193 ? 6.300 -10.407 4.547 1.00 95.12 193 GLY A O 1
ATOM 1522 N N . LEU A 1 194 ? 7.090 -9.164 2.850 1.00 94.75 194 LEU A N 1
ATOM 1523 C CA . LEU A 1 194 ? 7.562 -8.064 3.693 1.00 94.75 194 LEU A CA 1
ATOM 1524 C C . LEU A 1 194 ? 6.407 -7.295 4.340 1.00 94.75 194 LEU A C 1
ATOM 1526 O O . LEU A 1 194 ? 6.497 -7.001 5.532 1.00 94.75 194 LEU A O 1
ATOM 1530 N N . PHE A 1 195 ? 5.299 -7.068 3.628 1.00 96.56 195 PHE A N 1
ATOM 1531 C CA . PHE A 1 195 ? 4.074 -6.526 4.233 1.00 96.56 195 PHE A CA 1
ATOM 1532 C C . PHE A 1 195 ? 3.554 -7.420 5.364 1.00 96.56 195 PHE A C 1
ATOM 1534 O O . PHE A 1 195 ? 3.179 -6.924 6.428 1.00 96.56 195 PHE A O 1
ATOM 1541 N N . GLY A 1 196 ? 3.603 -8.745 5.187 1.00 94.88 196 GLY A N 1
ATOM 1542 C CA . GLY A 1 196 ? 3.268 -9.709 6.239 1.00 94.88 196 GLY A CA 1
ATOM 1543 C C . GLY A 1 196 ? 4.141 -9.555 7.492 1.00 94.88 196 GLY A C 1
ATOM 1544 O O . GLY A 1 196 ? 3.622 -9.494 8.611 1.00 94.88 196 GLY A O 1
ATOM 1545 N N . THR A 1 197 ? 5.459 -9.430 7.314 1.00 93.81 197 THR A N 1
ATOM 1546 C CA . THR A 1 197 ? 6.406 -9.185 8.416 1.00 93.81 197 THR A CA 1
ATOM 1547 C C . THR A 1 197 ? 6.174 -7.826 9.081 1.00 93.81 197 THR A C 1
ATOM 1549 O O . THR A 1 197 ? 6.160 -7.739 10.312 1.00 93.81 197 THR A O 1
ATOM 1552 N N . ALA A 1 198 ? 5.942 -6.769 8.298 1.00 96.50 198 ALA A N 1
ATOM 1553 C CA . ALA A 1 198 ? 5.633 -5.437 8.811 1.00 96.50 198 ALA A CA 1
ATOM 1554 C C . ALA A 1 198 ? 4.350 -5.450 9.654 1.00 96.50 198 ALA A C 1
ATOM 1556 O O . ALA A 1 198 ? 4.351 -4.954 10.780 1.00 96.50 198 ALA A O 1
ATOM 1557 N N . ALA A 1 199 ? 3.297 -6.118 9.179 1.00 96.00 199 ALA A N 1
ATOM 1558 C CA . ALA A 1 199 ? 2.029 -6.248 9.889 1.00 96.00 199 ALA A CA 1
ATOM 1559 C C . ALA A 1 199 ? 2.167 -6.985 11.233 1.00 96.00 199 ALA A C 1
ATOM 1561 O O . ALA A 1 199 ? 1.479 -6.648 12.201 1.00 96.00 199 ALA A O 1
ATOM 1562 N N . ALA A 1 200 ? 3.056 -7.980 11.315 1.00 92.44 200 ALA A N 1
ATOM 1563 C CA . ALA A 1 200 ? 3.377 -8.649 12.573 1.00 92.44 200 ALA A CA 1
ATOM 1564 C C . ALA A 1 200 ? 4.116 -7.711 13.546 1.00 92.44 200 ALA A C 1
ATOM 1566 O O . ALA A 1 200 ? 3.758 -7.643 14.723 1.00 92.44 200 ALA A O 1
ATOM 1567 N N . GLY A 1 201 ? 5.106 -6.959 13.052 1.00 92.88 201 GLY A N 1
ATOM 1568 C CA . GLY A 1 201 ? 5.888 -6.014 13.855 1.00 92.88 201 GLY A CA 1
ATOM 1569 C C . GLY A 1 201 ? 5.058 -4.850 14.400 1.00 92.88 201 GLY A C 1
ATOM 1570 O O . GLY A 1 201 ? 5.151 -4.528 15.582 1.00 92.88 201 GLY A O 1
ATOM 1571 N N . VAL A 1 202 ? 4.196 -4.273 13.561 1.00 93.38 202 VAL A N 1
ATOM 1572 C CA . VAL A 1 202 ? 3.267 -3.194 13.922 1.00 93.38 202 VAL A CA 1
ATOM 1573 C C . VAL A 1 202 ? 2.332 -3.618 15.061 1.00 93.38 202 VAL A C 1
ATOM 1575 O O . VAL A 1 202 ? 2.213 -2.919 16.068 1.00 93.38 202 VAL A O 1
ATOM 1578 N N . LEU A 1 203 ? 1.719 -4.803 14.954 1.00 89.94 203 LEU A N 1
ATOM 1579 C CA . LEU A 1 203 ? 0.821 -5.309 15.995 1.00 89.94 203 LEU A CA 1
ATOM 1580 C C . LEU A 1 203 ? 1.558 -5.595 17.315 1.00 89.94 203 LEU A C 1
ATOM 1582 O O . LEU A 1 203 ? 1.008 -5.365 18.392 1.00 89.94 203 LEU A O 1
ATOM 1586 N N . ALA A 1 204 ? 2.793 -6.098 17.244 1.00 89.31 204 ALA A N 1
ATOM 1587 C CA . ALA A 1 204 ? 3.609 -6.369 18.425 1.00 89.31 204 ALA A CA 1
ATOM 1588 C C . ALA A 1 204 ? 4.009 -5.081 19.162 1.00 89.31 204 ALA A C 1
ATOM 1590 O O . ALA A 1 204 ? 3.899 -5.023 20.387 1.00 89.31 204 ALA A O 1
ATOM 1591 N N . GLN A 1 205 ? 4.419 -4.040 18.427 1.00 86.19 205 GLN A N 1
ATOM 1592 C CA . GLN A 1 205 ? 4.803 -2.761 19.023 1.00 86.19 205 GLN A CA 1
ATOM 1593 C C . GLN A 1 205 ? 3.627 -2.123 19.769 1.00 86.19 205 GLN A C 1
ATOM 1595 O O . GLN A 1 205 ? 3.778 -1.748 20.931 1.00 86.19 205 GLN A O 1
ATOM 1600 N N . LEU A 1 206 ? 2.440 -2.062 19.159 1.00 78.38 206 LEU A N 1
ATOM 1601 C CA . LEU A 1 206 ? 1.292 -1.420 19.804 1.00 78.38 206 LEU A CA 1
ATOM 1602 C C . LEU A 1 206 ? 0.868 -2.147 21.092 1.00 78.38 206 LEU A C 1
ATOM 1604 O O . LEU A 1 206 ? 0.555 -1.508 22.094 1.00 78.38 206 LEU A O 1
ATOM 1608 N N . ARG A 1 207 ? 0.947 -3.484 21.108 1.00 83.00 207 ARG A N 1
ATOM 1609 C CA . ARG A 1 207 ? 0.699 -4.287 22.318 1.00 83.00 207 ARG A CA 1
ATOM 1610 C C . ARG A 1 207 ? 1.687 -3.979 23.444 1.00 83.00 207 ARG A C 1
ATOM 1612 O O . ARG A 1 207 ? 1.266 -3.894 24.592 1.00 83.00 207 ARG A O 1
ATOM 1619 N N . SER A 1 208 ? 2.967 -3.774 23.126 1.00 78.38 208 SER A N 1
ATOM 1620 C CA . SER A 1 208 ? 3.981 -3.427 24.135 1.00 78.38 208 SER A CA 1
ATOM 1621 C C . SER A 1 208 ? 3.809 -2.034 24.750 1.00 78.38 208 SER A C 1
ATOM 1623 O O . SER A 1 208 ? 4.269 -1.810 25.862 1.00 78.38 208 SER A O 1
ATOM 1625 N N . VAL A 1 209 ? 3.134 -1.108 24.058 1.00 72.44 209 VAL A N 1
ATOM 1626 C CA . VAL A 1 209 ? 2.868 0.247 24.572 1.00 72.44 209 VAL A CA 1
ATOM 1627 C C . VAL A 1 209 ? 1.698 0.254 25.562 1.00 72.44 209 VAL A C 1
ATOM 1629 O O . VAL A 1 209 ? 1.708 1.021 26.519 1.00 72.44 209 VAL A O 1
ATOM 1632 N N . ILE A 1 210 ? 0.696 -0.604 25.350 1.00 67.62 210 ILE A N 1
ATOM 1633 C CA . ILE A 1 210 ? -0.544 -0.622 26.149 1.00 67.62 210 ILE A CA 1
ATOM 1634 C C . ILE A 1 210 ? -0.445 -1.557 27.359 1.00 67.62 210 ILE A C 1
ATOM 1636 O O . ILE A 1 210 ? -1.123 -1.336 28.359 1.00 67.62 210 ILE A O 1
ATOM 1640 N N . ALA A 1 211 ? 0.424 -2.566 27.303 1.00 58.59 211 ALA A N 1
ATOM 1641 C CA . ALA A 1 211 ? 0.747 -3.424 28.437 1.00 58.59 211 ALA A CA 1
ATOM 1642 C C . ALA A 1 211 ? 2.211 -3.215 28.868 1.00 58.59 211 ALA A C 1
ATOM 1644 O O . ALA A 1 211 ? 3.049 -4.077 28.584 1.00 58.59 211 ALA A O 1
ATOM 1645 N N . PRO A 1 212 ? 2.553 -2.082 29.517 1.00 51.72 212 PRO A N 1
ATOM 1646 C CA . PRO A 1 212 ? 3.848 -1.966 30.168 1.00 51.72 212 PRO A CA 1
ATOM 1647 C C . PRO A 1 212 ? 3.917 -3.022 31.281 1.00 51.72 212 PRO A C 1
ATOM 1649 O O . PRO A 1 212 ? 2.977 -3.158 32.066 1.00 51.72 212 PRO A O 1
ATOM 1652 N N . ALA A 1 213 ? 4.990 -3.813 31.264 1.00 49.75 213 ALA A N 1
ATOM 1653 C CA . ALA A 1 213 ? 5.262 -4.864 32.244 1.00 49.75 213 ALA A CA 1
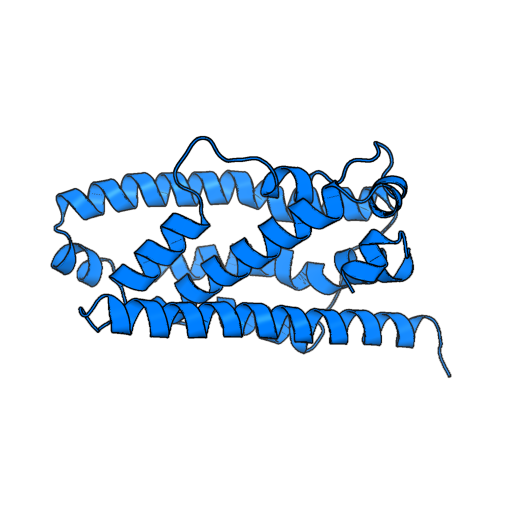ATOM 1654 C C . ALA A 1 213 ? 5.308 -4.336 33.686 1.00 49.75 213 ALA A C 1
ATOM 1656 O O . ALA A 1 213 ? 5.746 -3.177 33.877 1.00 49.75 213 ALA A O 1
#

Sequence (213 aa):
LIRACAAGDELAIHALLRGFWPFVQGFERAIDMQVKKLPLRTLIMRFGQERIKRFFADARLALSDMRDEEGSHAALWLEGATAIGLDLAGVEPVKGVQALLDNAETPDPVEFFCWLAGTEYVAEEMAAYLCRAPAFLDNFPDRRWRWGEAHAIEHDGISHLAIDEDLARAYHPASDPVLVRVALSAQIRRCQGLFGTAAAGVLAQLRSVIAPA

Radius of gyration: 18.2 Å; Cα contacts (8 Å, |Δi|>4): 243; chains: 1; bounding box: 38×31×63 Å